Protein AF-A0A2V8T0V5-F1 (afdb_monomer_lite)

Foldseek 3Di:
DDDDDDDDDDPDDDDDDDDDDDDDDDDDDDDDDDDDDDDDDDDDDDDDDDDDPDLPDDFWKKKWQDDFALDPVVLVVVQVVVCVVAVQKDKDDDDDPRRGIIIIGDRDSDVVVSVVVQVVSVVVVRPPIDMDTPDPPPPDPDDDPPDDDDDDDDPDPVVVVVVVVVVVVVVVVVVVVVVVVVVLVVVLVVLVVVLVVLVVVLVVLVVVLVVLVVVLVVLVVVLVVLVVCLVCVVVVLVVVDDPCSPVVSVVSVVVSVVSNVVSVVSNVVSVVVSVVSVVVSVVSVVVSVVSVVVSVVSVVVVVVVVD

Structure (mmCIF, N/CA/C/O backbone):
data_AF-A0A2V8T0V5-F1
#
_entry.id   AF-A0A2V8T0V5-F1
#
loop_
_atom_site.group_PDB
_atom_site.id
_atom_site.type_symbol
_atom_site.label_atom_id
_atom_site.label_alt_id
_atom_site.label_comp_id
_atom_site.label_asym_id
_atom_site.label_entity_id
_atom_site.label_seq_id
_atom_site.pdbx_PDB_ins_code
_atom_site.Cartn_x
_atom_site.Cartn_y
_atom_site.Cartn_z
_atom_site.occupancy
_atom_site.B_iso_or_equiv
_atom_site.auth_seq_id
_atom_site.auth_comp_id
_atom_site.auth_asym_id
_atom_site.auth_atom_id
_atom_site.pdbx_PDB_model_num
ATOM 1 N N . MET A 1 1 ? -32.365 -25.067 -33.139 1.00 39.78 1 MET A N 1
ATOM 2 C CA . MET A 1 1 ? -31.049 -25.108 -32.467 1.00 39.78 1 MET A CA 1
ATOM 3 C C . MET A 1 1 ? -30.773 -23.730 -31.894 1.00 39.78 1 MET A C 1
ATOM 5 O O . MET A 1 1 ? -30.710 -22.759 -32.630 1.00 39.78 1 MET A O 1
ATOM 9 N N . THR A 1 2 ? -30.757 -23.673 -30.572 1.00 38.91 2 THR A N 1
ATOM 10 C CA . THR A 1 2 ? -30.693 -22.514 -29.677 1.00 38.91 2 THR A CA 1
ATOM 11 C C . THR A 1 2 ? -29.278 -21.950 -29.545 1.00 38.91 2 THR A C 1
ATOM 13 O O . THR A 1 2 ? -28.345 -22.718 -29.315 1.00 38.91 2 THR A O 1
ATOM 16 N N . ARG A 1 3 ? -29.125 -20.619 -29.577 1.00 43.06 3 ARG A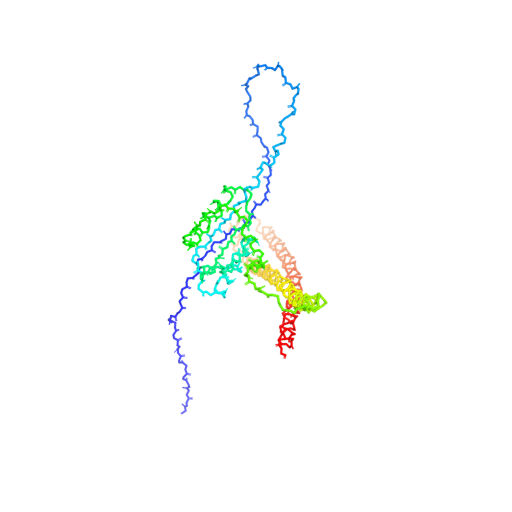 N 1
ATOM 17 C CA . ARG A 1 3 ? -28.034 -19.909 -28.886 1.00 43.06 3 ARG A CA 1
ATOM 18 C C . ARG A 1 3 ? -28.577 -18.647 -28.200 1.00 43.06 3 ARG A C 1
ATOM 20 O O . ARG A 1 3 ? -29.264 -17.849 -28.827 1.00 43.06 3 ARG A O 1
ATOM 27 N N . ASN A 1 4 ? -28.284 -18.590 -26.900 1.00 40.62 4 ASN A N 1
ATOM 28 C CA . ASN A 1 4 ? -28.596 -17.589 -25.867 1.00 40.62 4 ASN A CA 1
ATOM 29 C C . ASN A 1 4 ? -28.188 -16.162 -26.286 1.00 40.62 4 ASN A C 1
ATOM 31 O O . ASN A 1 4 ? -27.207 -16.018 -27.008 1.00 40.62 4 ASN A O 1
ATOM 35 N N . LEU A 1 5 ? -28.944 -15.091 -26.004 1.00 43.62 5 LEU A N 1
ATOM 36 C CA . LEU A 1 5 ? -29.242 -14.435 -24.709 1.00 43.62 5 LEU A CA 1
ATOM 37 C C . LEU A 1 5 ? -28.010 -14.046 -23.867 1.00 43.62 5 LEU A C 1
ATOM 39 O O . LEU A 1 5 ? -27.592 -14.813 -23.007 1.00 43.62 5 LEU A O 1
ATOM 43 N N . THR A 1 6 ? -27.541 -12.810 -24.076 1.00 42.31 6 THR A N 1
ATOM 44 C CA . THR A 1 6 ? -27.003 -11.878 -23.057 1.00 42.31 6 THR A CA 1
ATOM 45 C C . THR A 1 6 ? -27.124 -10.477 -23.684 1.00 42.31 6 THR A C 1
ATOM 47 O O . THR A 1 6 ? -26.402 -10.169 -24.623 1.00 42.31 6 THR A O 1
ATOM 50 N N . GLN A 1 7 ? -28.199 -9.710 -23.499 1.00 39.03 7 GLN A N 1
ATOM 51 C CA . GLN A 1 7 ? -28.593 -8.948 -22.308 1.00 39.03 7 GLN A CA 1
ATOM 52 C C . GLN A 1 7 ? -27.455 -8.069 -21.763 1.00 39.03 7 GLN A C 1
ATOM 54 O O . GLN A 1 7 ? -26.728 -8.467 -20.859 1.00 39.03 7 GLN A O 1
ATOM 59 N N . GLU A 1 8 ? -27.329 -6.865 -22.332 1.00 44.47 8 GLU A N 1
ATOM 60 C CA . GLU A 1 8 ? -26.882 -5.686 -21.584 1.00 44.47 8 GLU A CA 1
ATOM 61 C C . GLU A 1 8 ? -27.865 -5.408 -20.441 1.00 44.47 8 GLU A C 1
ATOM 63 O O . GLU A 1 8 ? -29.082 -5.533 -20.628 1.00 44.47 8 GLU A O 1
ATOM 68 N N . PRO A 1 9 ? -27.347 -4.972 -19.287 1.00 47.47 9 PRO A N 1
ATOM 69 C CA . PRO A 1 9 ? -28.074 -3.987 -18.506 1.00 47.47 9 PRO A CA 1
ATOM 70 C C . PRO A 1 9 ? -27.203 -2.795 -18.078 1.00 47.47 9 PRO A C 1
ATOM 72 O O . PRO A 1 9 ? -26.139 -2.940 -17.480 1.00 47.47 9 PRO A O 1
ATOM 75 N N . ASP A 1 10 ? -27.757 -1.615 -18.349 1.00 41.25 10 ASP A N 1
ATOM 76 C CA . ASP A 1 10 ? -27.842 -0.472 -17.437 1.00 41.25 10 ASP A CA 1
ATOM 77 C C . ASP A 1 10 ? -26.549 0.098 -16.847 1.00 41.25 10 ASP A C 1
ATOM 79 O O . ASP A 1 10 ? -26.264 0.037 -15.652 1.00 41.25 10 ASP A O 1
ATOM 83 N N . SER A 1 11 ? -25.858 0.862 -17.690 1.00 45.06 11 SER A N 1
ATOM 84 C CA . SER A 1 11 ? -25.028 1.983 -17.244 1.00 45.06 11 SER A CA 1
ATOM 85 C C . SER A 1 11 ? -25.894 3.223 -16.996 1.00 45.06 11 SER A C 1
ATOM 87 O O . SER A 1 11 ? -25.779 4.211 -17.716 1.00 45.06 11 SER A O 1
ATOM 89 N N . MET A 1 12 ? -26.787 3.204 -16.000 1.00 35.75 12 MET A N 1
ATOM 90 C CA . MET A 1 12 ? -27.345 4.455 -15.479 1.00 35.75 12 MET A CA 1
ATOM 91 C C . MET A 1 12 ? -27.926 4.346 -14.064 1.00 35.75 12 MET A C 1
ATOM 93 O O . MET A 1 12 ? -28.915 3.665 -13.823 1.00 35.75 12 MET A O 1
ATOM 97 N N . ARG A 1 13 ? -27.378 5.229 -13.217 1.00 35.81 13 ARG A N 1
ATOM 98 C CA . ARG A 1 13 ? -27.890 5.772 -11.946 1.00 35.81 13 ARG A CA 1
ATOM 99 C C . ARG A 1 13 ? -27.565 4.965 -10.693 1.00 35.81 13 ARG A C 1
ATOM 101 O O . ARG A 1 13 ? -28.127 3.907 -10.471 1.00 35.81 13 ARG A O 1
ATOM 108 N N . VAL A 1 14 ? -26.723 5.574 -9.850 1.00 39.81 14 VAL A N 1
ATOM 109 C CA . VAL A 1 14 ? -26.870 5.802 -8.391 1.00 39.81 14 VAL A CA 1
ATOM 110 C C . VAL A 1 14 ? -25.490 6.324 -7.924 1.00 39.81 14 VAL A C 1
ATOM 112 O O . VAL A 1 14 ? -24.525 5.579 -7.930 1.00 39.81 14 VAL A O 1
ATOM 115 N N . ILE A 1 15 ? -25.231 7.637 -7.844 1.00 36.81 15 ILE A N 1
ATOM 116 C CA . ILE A 1 15 ? -25.608 8.619 -6.803 1.00 36.81 15 ILE A CA 1
ATOM 117 C C . ILE A 1 15 ? -24.358 9.037 -5.993 1.00 36.81 15 ILE A C 1
ATOM 119 O O . ILE A 1 15 ? -23.734 8.234 -5.319 1.00 36.81 15 ILE A O 1
ATOM 123 N N . GLN A 1 16 ? -24.066 10.338 -6.095 1.00 29.38 16 GLN A N 1
ATOM 124 C CA . GLN A 1 16 ? -23.580 11.258 -5.055 1.00 29.38 16 GLN A CA 1
ATOM 125 C C . GLN A 1 16 ? -22.195 11.073 -4.398 1.00 29.38 16 GLN A C 1
ATOM 127 O O . GLN A 1 16 ? -21.959 10.208 -3.569 1.00 29.38 16 GLN A O 1
ATOM 132 N N . SER A 1 17 ? -21.359 12.084 -4.664 1.00 30.58 17 SER A N 1
ATOM 133 C CA . SER A 1 17 ? -20.797 12.996 -3.654 1.00 30.58 17 SER A CA 1
ATOM 134 C C . SER A 1 17 ? -20.029 12.402 -2.471 1.00 30.58 17 SER A C 1
ATOM 136 O O . SER A 1 17 ? -20.634 12.158 -1.436 1.00 30.58 17 SER A O 1
ATOM 138 N N . ILE A 1 18 ? -18.689 12.410 -2.528 1.00 35.84 18 ILE A N 1
ATOM 139 C CA . ILE A 1 18 ? -17.862 12.699 -1.341 1.00 35.84 18 ILE A CA 1
ATOM 140 C C . ILE A 1 18 ? -16.699 13.618 -1.740 1.00 35.84 18 ILE A C 1
ATOM 142 O O . ILE A 1 18 ? -15.685 13.207 -2.296 1.00 35.84 18 ILE A O 1
ATOM 146 N N . LEU A 1 19 ? -16.898 14.900 -1.442 1.00 27.67 19 LEU A N 1
ATOM 147 C CA . LEU A 1 19 ? -15.850 15.866 -1.133 1.00 27.67 19 LEU A CA 1
ATOM 148 C C . LEU A 1 19 ? -15.412 15.599 0.320 1.00 27.67 19 LEU A C 1
ATOM 150 O O . LEU A 1 19 ? -16.272 15.276 1.135 1.00 27.67 19 LEU A O 1
ATOM 154 N N . VAL A 1 20 ? -14.122 15.752 0.641 1.00 28.66 20 VAL A N 1
ATOM 155 C CA . VAL A 1 20 ? -13.582 16.495 1.809 1.00 28.66 20 VAL A CA 1
ATOM 156 C C . VAL A 1 20 ? -12.134 16.055 2.109 1.00 28.66 20 VAL A C 1
ATOM 158 O O . VAL A 1 20 ? -11.867 15.002 2.672 1.00 28.66 20 VAL A O 1
ATOM 161 N N . VAL A 1 21 ? -11.216 16.926 1.681 1.00 30.58 21 VAL A N 1
ATOM 162 C CA . VAL A 1 21 ? -10.097 17.538 2.428 1.00 30.58 21 VAL A CA 1
ATOM 163 C C . VAL A 1 21 ? -9.155 16.638 3.252 1.00 30.58 21 VAL A C 1
ATOM 165 O O . VAL A 1 21 ? -9.398 16.298 4.405 1.00 30.58 21 VAL A O 1
ATOM 168 N N . MET A 1 22 ? -7.974 16.441 2.660 1.00 25.97 22 MET A N 1
ATOM 169 C CA . MET A 1 22 ? -6.668 16.226 3.293 1.00 25.97 22 MET A CA 1
ATOM 170 C C . MET A 1 22 ? -6.259 17.398 4.202 1.00 25.97 22 MET A C 1
ATOM 172 O O . MET A 1 22 ? -6.110 18.510 3.699 1.00 25.97 22 MET A O 1
ATOM 176 N N . ILE A 1 23 ? -5.926 17.140 5.472 1.00 30.73 23 ILE A N 1
ATOM 177 C CA . ILE A 1 23 ? -4.915 17.927 6.204 1.00 30.73 23 ILE A CA 1
ATOM 178 C C . ILE A 1 23 ? -4.033 16.962 7.002 1.00 30.73 23 ILE A C 1
ATOM 180 O O . ILE A 1 23 ? -4.418 16.453 8.053 1.00 30.73 23 ILE A O 1
ATOM 184 N N . ILE A 1 24 ? -2.830 16.725 6.478 1.00 34.84 24 ILE A N 1
ATOM 185 C CA . ILE A 1 24 ? -1.712 16.116 7.197 1.00 34.84 24 ILE A CA 1
ATOM 186 C C . ILE A 1 24 ? -0.999 17.214 7.987 1.00 34.84 24 ILE A C 1
ATOM 188 O O . ILE A 1 24 ? -0.661 18.273 7.458 1.00 34.84 24 ILE A O 1
ATOM 192 N N . ALA A 1 25 ? -0.758 16.917 9.260 1.00 29.22 25 ALA A N 1
ATOM 193 C CA . ALA A 1 25 ? 0.115 17.657 10.150 1.00 29.22 25 ALA A CA 1
ATOM 194 C C . ALA A 1 25 ? 1.556 17.699 9.613 1.00 29.22 25 ALA A C 1
ATOM 196 O O . ALA A 1 25 ? 2.153 16.658 9.343 1.00 29.22 25 ALA A O 1
ATOM 197 N N . ALA A 1 26 ? 2.145 18.892 9.541 1.00 31.70 26 ALA A N 1
ATOM 198 C CA . ALA A 1 26 ? 3.585 19.064 9.395 1.00 31.70 26 ALA A CA 1
ATOM 199 C C . ALA A 1 26 ? 4.107 19.880 10.582 1.00 31.70 26 ALA A C 1
ATOM 201 O O . ALA A 1 26 ? 3.951 21.097 10.652 1.00 31.70 26 ALA A O 1
ATOM 202 N N . PHE A 1 27 ? 4.711 19.170 11.533 1.00 34.06 27 PHE A N 1
ATOM 203 C CA . PHE A 1 27 ? 5.536 19.736 12.590 1.00 34.06 27 PHE A CA 1
ATOM 204 C C . PHE A 1 27 ? 7.000 19.714 12.124 1.00 34.06 27 PHE A C 1
ATOM 206 O O . PHE A 1 27 ? 7.530 18.647 11.831 1.00 34.06 27 PHE A O 1
ATOM 213 N N . GLY A 1 28 ? 7.646 20.883 12.132 1.00 28.75 28 GLY A N 1
ATOM 214 C CA . GLY A 1 28 ? 9.079 21.032 12.404 1.00 28.75 28 GLY A CA 1
ATOM 215 C C . GLY A 1 28 ? 10.047 21.082 11.217 1.00 28.75 28 GLY A C 1
ATOM 216 O O . GLY A 1 28 ? 10.423 20.047 10.684 1.00 28.75 28 GLY A O 1
ATOM 217 N N . PHE A 1 29 ? 10.599 22.271 10.942 1.00 29.62 29 PHE A N 1
ATOM 218 C CA . PHE A 1 29 ? 12.047 22.441 10.748 1.00 29.62 29 PHE A CA 1
ATOM 219 C C . PHE A 1 29 ? 12.452 23.918 10.913 1.00 29.62 29 PHE A C 1
ATOM 221 O O . PHE A 1 29 ? 11.833 24.813 10.344 1.00 29.62 29 PHE A O 1
ATOM 228 N N . ALA A 1 30 ? 13.478 24.162 11.727 1.00 33.97 30 ALA A N 1
ATOM 229 C CA . ALA A 1 30 ? 14.139 25.455 11.907 1.00 33.97 30 ALA A CA 1
ATOM 230 C C . ALA A 1 30 ? 15.176 25.698 10.793 1.00 33.97 30 ALA A C 1
ATOM 232 O O . ALA A 1 30 ? 15.679 24.721 10.257 1.00 33.97 30 ALA A O 1
ATOM 233 N N . ILE A 1 31 ? 15.532 26.961 10.507 1.00 35.34 31 ILE A N 1
ATOM 234 C CA . ILE A 1 31 ? 16.904 27.479 10.270 1.00 35.34 31 ILE A CA 1
ATOM 235 C C . ILE A 1 31 ? 16.853 29.022 10.151 1.00 35.34 31 ILE A C 1
ATOM 237 O O . ILE A 1 31 ? 15.940 29.602 9.571 1.00 35.34 31 ILE A O 1
ATOM 241 N N . SER A 1 32 ? 17.862 29.648 10.758 1.00 27.78 32 SER A N 1
ATOM 242 C CA . SER A 1 32 ? 18.180 31.073 10.929 1.00 27.78 32 SER A CA 1
ATOM 243 C C . SER A 1 32 ? 18.536 31.854 9.651 1.00 27.78 32 SER A C 1
ATOM 245 O O . SER A 1 32 ? 19.010 31.250 8.697 1.00 27.78 32 SER A O 1
ATOM 247 N N . SER A 1 33 ? 18.463 33.201 9.707 1.00 30.75 33 SER A N 1
ATOM 248 C CA . SER A 1 33 ? 19.449 34.185 9.162 1.00 30.75 33 SER A CA 1
ATOM 249 C C . SER A 1 33 ? 18.838 35.612 9.110 1.00 30.75 33 SER A C 1
ATOM 251 O O . SER A 1 33 ? 17.853 35.810 8.413 1.00 30.75 33 SER A O 1
ATOM 253 N N . VAL A 1 34 ? 19.171 36.535 10.032 1.00 29.94 34 VAL A N 1
ATOM 254 C CA . VAL A 1 34 ? 20.187 37.634 9.995 1.00 29.94 34 VAL A CA 1
ATOM 255 C C . VAL A 1 34 ? 19.747 38.959 9.326 1.00 29.94 34 VAL A C 1
ATOM 257 O O . VAL A 1 34 ? 19.468 39.010 8.136 1.00 29.94 34 VAL A O 1
ATOM 260 N N . GLY A 1 35 ? 19.851 40.045 10.119 1.00 29.77 35 GLY A N 1
ATOM 261 C CA . GLY A 1 35 ? 19.984 41.466 9.723 1.00 29.77 35 GLY A CA 1
ATOM 262 C C . GLY A 1 35 ? 18.862 42.364 10.280 1.00 29.77 35 GLY A C 1
ATOM 263 O O . GLY A 1 35 ? 17.703 42.060 10.061 1.00 29.77 35 GLY A O 1
ATOM 264 N N . GLN A 1 36 ? 19.058 43.481 10.994 1.00 28.17 36 GLN A N 1
ATOM 265 C CA . GLN A 1 36 ? 20.234 44.250 11.423 1.00 28.17 36 GLN A CA 1
ATOM 266 C C . GLN A 1 36 ? 19.762 45.281 12.496 1.00 28.17 36 GLN A C 1
ATOM 268 O O . GLN A 1 36 ? 18.641 45.777 12.425 1.00 28.17 36 GLN A O 1
ATOM 273 N N . VAL A 1 37 ? 20.606 45.577 13.494 1.00 37.28 37 VAL A N 1
ATOM 274 C CA . VAL A 1 37 ? 20.485 46.628 14.555 1.00 37.28 37 VAL A CA 1
ATOM 275 C C . VAL A 1 37 ? 20.892 48.013 13.990 1.00 37.28 37 VAL A C 1
ATOM 277 O O . VAL A 1 37 ? 21.567 47.983 12.959 1.00 37.28 37 VAL A O 1
ATOM 280 N N . PRO A 1 38 ? 20.601 49.208 14.590 1.00 39.94 38 PRO A N 1
ATOM 281 C CA . PRO A 1 38 ? 20.896 49.625 15.990 1.00 39.94 38 PRO A CA 1
ATOM 282 C C . PRO A 1 38 ? 19.788 50.520 16.639 1.00 39.94 38 PRO A C 1
ATOM 284 O O . PRO A 1 38 ? 18.873 50.962 15.966 1.00 39.94 38 PRO A O 1
ATOM 287 N N . ALA A 1 39 ? 19.707 50.785 17.949 1.00 31.30 39 ALA A N 1
ATOM 288 C CA . ALA A 1 39 ? 20.639 51.574 18.755 1.00 31.30 39 ALA A CA 1
ATOM 289 C C . ALA A 1 39 ? 20.382 51.392 20.269 1.00 31.30 39 ALA A C 1
ATOM 291 O O . ALA A 1 39 ? 19.245 51.285 20.724 1.00 31.30 39 ALA A O 1
ATOM 292 N N . LYS A 1 40 ? 21.474 51.368 21.043 1.00 29.23 40 LYS A N 1
ATOM 293 C CA . LYS A 1 40 ? 21.515 51.312 22.512 1.00 29.23 40 LYS A CA 1
ATOM 294 C C . LYS A 1 40 ? 21.652 52.720 23.102 1.00 29.23 40 LYS A C 1
ATOM 296 O O . LYS A 1 40 ? 22.574 53.424 22.713 1.00 29.23 40 LYS A O 1
ATOM 301 N N . GLN A 1 41 ? 20.838 53.031 24.111 1.00 28.11 41 GLN A N 1
ATOM 302 C CA . GLN A 1 41 ? 21.077 53.920 25.270 1.00 28.11 41 GLN A CA 1
ATOM 303 C C . GLN A 1 41 ? 19.789 53.841 26.123 1.00 28.11 41 GLN A C 1
ATOM 305 O O . GLN A 1 41 ? 18.716 54.053 25.583 1.00 28.11 41 GLN A O 1
ATOM 310 N N . GLY A 1 42 ? 19.733 53.481 27.405 1.00 27.34 42 GLY A N 1
ATOM 311 C CA . GLY A 1 42 ? 20.715 53.034 28.386 1.00 27.34 42 GLY A CA 1
ATOM 312 C C . GLY A 1 42 ? 20.013 52.170 29.455 1.00 27.34 42 GLY A C 1
ATOM 313 O O . GLY A 1 42 ? 18.791 52.146 29.566 1.00 27.34 42 GLY A O 1
ATOM 314 N N . SER A 1 43 ? 20.795 51.409 30.212 1.00 33.56 43 SER A N 1
ATOM 315 C CA . SER A 1 43 ? 20.399 50.598 31.382 1.00 33.56 43 SER A CA 1
ATOM 316 C C . SER A 1 43 ? 21.088 51.218 32.615 1.00 33.56 43 SER A C 1
ATOM 318 O O . SER A 1 43 ? 22.122 51.854 32.397 1.00 33.56 43 SER A O 1
ATOM 320 N N . PRO A 1 44 ? 20.612 51.054 33.873 1.00 38.09 44 PRO A N 1
ATOM 321 C CA . PRO A 1 44 ? 20.302 49.736 34.444 1.00 38.09 44 PRO A CA 1
ATOM 322 C C . PRO A 1 44 ? 19.161 49.670 35.479 1.00 38.09 44 PRO A C 1
ATOM 324 O O . PRO A 1 44 ? 19.023 50.538 36.329 1.00 38.09 44 PRO A O 1
ATOM 327 N N . ALA A 1 45 ? 18.422 48.556 35.492 1.00 26.69 45 ALA A N 1
ATOM 328 C CA . ALA A 1 45 ? 17.951 47.924 36.732 1.00 26.69 45 ALA A CA 1
ATOM 329 C C . ALA A 1 45 ? 17.340 46.541 36.444 1.00 26.69 45 ALA A C 1
ATOM 331 O O . ALA A 1 45 ? 16.239 46.409 35.920 1.00 26.69 45 ALA A O 1
ATOM 332 N N . ARG A 1 46 ? 18.045 45.491 36.861 1.00 29.69 46 ARG A N 1
ATOM 333 C CA . ARG A 1 46 ? 17.469 44.218 37.325 1.00 29.69 46 ARG A CA 1
ATOM 334 C C . ARG A 1 46 ? 18.056 44.036 38.736 1.00 29.69 46 ARG A C 1
ATOM 336 O O . ARG A 1 46 ? 19.220 44.406 38.886 1.00 29.69 46 ARG A O 1
ATOM 343 N N . PRO A 1 47 ? 17.345 43.517 39.759 1.00 36.56 47 PRO A N 1
ATOM 344 C CA . PRO A 1 47 ? 16.278 42.519 39.667 1.00 36.56 47 PRO A CA 1
ATOM 345 C C . PRO A 1 47 ? 15.058 42.761 40.573 1.00 36.56 47 PRO A C 1
ATOM 347 O O . PRO A 1 47 ? 15.195 43.131 41.733 1.00 36.56 47 PRO A O 1
ATOM 350 N N . ARG A 1 48 ? 13.858 42.396 40.108 1.00 26.06 48 ARG A N 1
ATOM 351 C CA . ARG A 1 48 ? 12.818 41.883 41.011 1.00 26.06 48 ARG A CA 1
ATOM 352 C C . ARG A 1 48 ? 11.845 40.982 40.266 1.00 26.06 48 ARG A C 1
ATOM 354 O O . ARG A 1 48 ? 11.188 41.389 39.318 1.00 26.06 48 ARG A O 1
ATOM 361 N N . GLN A 1 49 ? 11.817 39.729 40.702 1.00 42.56 49 GLN A N 1
ATOM 362 C CA . GLN A 1 49 ? 10.705 38.813 40.498 1.00 42.56 49 GLN A CA 1
ATOM 363 C C . GLN A 1 49 ? 9.450 39.438 41.118 1.00 42.56 49 GLN A C 1
ATOM 365 O O . GLN A 1 49 ? 9.510 39.964 42.231 1.00 42.56 49 GLN A O 1
ATOM 370 N N . THR A 1 50 ? 8.328 39.412 40.406 1.00 27.50 50 THR A N 1
ATOM 371 C CA . THR A 1 50 ? 6.982 39.654 40.949 1.00 27.50 50 THR A CA 1
ATOM 372 C C . THR A 1 50 ? 5.955 39.252 39.886 1.00 27.50 50 THR A C 1
ATOM 374 O O . THR A 1 50 ? 6.214 39.431 38.700 1.00 27.50 50 THR A O 1
ATOM 377 N N . PRO A 1 51 ? 4.778 38.758 40.276 1.00 32.41 51 PRO A N 1
ATOM 378 C CA . PRO A 1 51 ? 4.563 37.520 41.015 1.00 32.41 51 PRO A CA 1
ATOM 379 C C . PRO A 1 51 ? 3.713 36.540 40.188 1.00 32.41 51 PRO A C 1
ATOM 381 O O . PRO A 1 51 ? 2.907 36.944 39.352 1.00 32.41 51 PRO A O 1
ATOM 384 N N . ALA A 1 52 ? 3.869 35.243 40.467 1.00 39.91 52 ALA A N 1
ATOM 385 C CA . ALA A 1 52 ? 2.897 34.232 40.077 1.00 39.91 52 ALA A CA 1
ATOM 386 C C . ALA A 1 52 ? 1.495 34.719 40.473 1.00 39.91 52 ALA A C 1
ATOM 388 O O . ALA A 1 52 ? 1.225 34.940 41.655 1.00 39.91 52 ALA A O 1
ATOM 389 N N . GLN A 1 53 ? 0.630 34.935 39.482 1.00 30.84 53 GLN A N 1
ATOM 390 C CA . GLN A 1 53 ? -0.776 35.213 39.725 1.00 30.84 53 GLN A CA 1
ATOM 391 C C . GLN A 1 53 ? -1.385 33.968 40.365 1.00 30.84 53 GLN A C 1
ATOM 393 O O . GLN A 1 53 ? -1.627 32.955 39.713 1.00 30.84 53 GLN A O 1
ATOM 398 N N . GLN A 1 54 ? -1.584 34.058 41.678 1.00 29.31 54 GLN A N 1
ATOM 399 C CA . GLN A 1 54 ? -2.533 33.240 42.415 1.00 29.31 54 GLN A CA 1
ATOM 400 C C . GLN A 1 54 ? -3.857 33.197 41.636 1.00 29.31 54 GLN A C 1
ATOM 402 O O . GLN A 1 54 ? -4.381 34.265 41.310 1.00 29.31 54 GLN A O 1
ATOM 407 N N . PRO A 1 55 ? -4.413 32.009 41.336 1.00 35.59 55 PRO A N 1
ATOM 408 C CA . PRO A 1 55 ? -5.728 31.910 40.723 1.00 35.59 55 PRO A CA 1
ATOM 409 C C . PRO A 1 55 ? -6.763 32.393 41.742 1.00 35.59 55 PRO A C 1
ATOM 411 O O . PRO A 1 55 ? -7.092 31.706 42.710 1.00 35.59 55 PRO A O 1
ATOM 414 N N . SER A 1 56 ? -7.229 33.623 41.553 1.00 35.94 56 SER A N 1
ATOM 415 C CA . SER A 1 56 ? -8.315 34.208 42.319 1.00 35.94 56 SER A CA 1
ATOM 416 C C . SER A 1 56 ? -9.623 33.484 41.993 1.00 35.94 56 SER A C 1
ATOM 418 O O . SER A 1 56 ? -10.089 33.478 40.858 1.00 35.94 56 SER A O 1
ATOM 420 N N . SER A 1 57 ? -10.185 32.862 43.030 1.00 40.56 57 SER A N 1
ATOM 421 C CA . SER A 1 57 ? -11.614 32.592 43.221 1.00 40.56 57 SER A CA 1
ATOM 422 C C . SER A 1 57 ? -12.392 32.035 42.021 1.00 40.56 57 SER A C 1
ATOM 424 O O . SER A 1 57 ? -13.108 32.747 41.325 1.00 40.56 57 SER A O 1
ATOM 426 N N . GLU A 1 58 ? -12.317 30.712 41.863 1.00 51.00 58 GLU A N 1
ATOM 427 C CA . GLU A 1 58 ? -13.484 29.812 41.781 1.00 51.00 58 GLU A CA 1
ATOM 428 C C . GLU A 1 58 ? -14.719 30.321 41.000 1.00 51.00 58 GLU A C 1
ATOM 430 O O . GLU A 1 58 ? -15.858 30.203 41.442 1.00 51.00 58 GLU A O 1
ATOM 435 N N . LYS A 1 59 ? -14.512 30.872 39.802 1.00 48.91 59 LYS A N 1
ATOM 436 C CA . LYS A 1 59 ? -15.567 31.106 38.809 1.00 48.91 59 LYS A CA 1
ATOM 437 C C . LYS A 1 59 ? -15.343 30.145 37.655 1.00 48.91 59 LYS A C 1
ATOM 439 O O . LYS A 1 59 ? -14.695 30.483 36.672 1.00 48.91 59 LYS A O 1
ATOM 444 N N . ARG A 1 60 ? -15.835 28.917 37.806 1.00 66.19 60 ARG A N 1
ATOM 445 C CA . ARG A 1 60 ? -15.874 27.952 36.701 1.00 66.19 60 ARG A CA 1
ATOM 446 C C . ARG A 1 60 ? -17.010 28.343 35.748 1.00 66.19 60 ARG A C 1
ATOM 448 O O . ARG A 1 60 ? -17.993 28.936 36.181 1.00 66.19 60 ARG A O 1
ATOM 455 N N . TYR A 1 61 ? -16.885 28.037 34.465 1.00 68.06 61 TYR A N 1
ATOM 456 C CA . TYR A 1 61 ? -17.909 28.288 33.447 1.00 68.06 61 TYR A CA 1
ATOM 457 C C . TYR A 1 61 ? -18.277 26.980 32.756 1.00 68.06 61 TYR A C 1
ATOM 459 O O . TYR A 1 61 ? -17.427 26.110 32.575 1.00 68.06 61 TYR A O 1
ATOM 467 N N . ILE A 1 62 ? -19.533 26.844 32.350 1.00 73.62 62 ILE A N 1
ATOM 468 C CA . ILE A 1 62 ? -20.005 25.728 31.529 1.00 73.62 62 ILE A CA 1
ATOM 469 C C . ILE A 1 62 ? -20.708 26.249 30.296 1.00 73.62 62 ILE A C 1
ATOM 471 O O . ILE A 1 62 ? -21.353 27.296 30.316 1.00 73.62 62 ILE A O 1
ATOM 475 N N . VAL A 1 63 ? -20.568 25.492 29.220 1.00 71.38 63 VAL A N 1
ATOM 476 C CA . VAL A 1 63 ? -21.232 25.749 27.953 1.00 71.38 63 VAL A CA 1
ATOM 477 C C . VAL A 1 63 ? -22.395 24.777 27.849 1.00 71.38 63 VAL A C 1
ATOM 479 O O . VAL A 1 63 ? -22.190 23.569 27.773 1.00 71.38 63 VAL A O 1
ATOM 482 N N . GLN A 1 64 ? -23.615 25.294 27.887 1.00 70.50 64 GLN A N 1
ATOM 483 C CA . GLN A 1 64 ? -24.818 24.528 27.602 1.00 70.50 64 GLN A CA 1
ATOM 484 C C . GLN A 1 64 ? -25.003 24.458 26.089 1.00 70.50 64 GLN A C 1
ATOM 486 O O . GLN A 1 64 ? -25.069 25.498 25.436 1.00 70.50 64 GLN A O 1
ATOM 491 N N . VAL A 1 65 ? -25.108 23.248 25.547 1.00 71.31 65 VAL A N 1
ATOM 492 C CA . VAL A 1 65 ? -25.454 23.020 24.138 1.00 71.31 65 VAL A CA 1
ATOM 493 C C . VAL A 1 65 ? -26.962 22.809 24.059 1.00 71.31 65 VAL A C 1
ATOM 495 O O . VAL A 1 65 ? -27.539 22.141 24.917 1.00 71.31 65 VAL A O 1
ATOM 498 N N . GLU A 1 66 ? -27.603 23.471 23.100 1.00 57.47 66 GLU A N 1
ATOM 499 C CA . GLU A 1 66 ? -29.050 23.686 23.064 1.00 57.47 66 GLU A CA 1
ATOM 500 C C . GLU A 1 66 ? -29.907 22.426 23.074 1.00 57.47 66 GLU A C 1
ATOM 502 O O . GLU A 1 66 ? -29.496 21.319 22.730 1.00 57.47 66 GLU A O 1
ATOM 507 N N . SER A 1 67 ? -31.164 22.713 23.409 1.00 51.94 67 SER A N 1
ATOM 508 C CA . SER A 1 67 ? -32.344 21.876 23.303 1.00 51.94 67 SER A CA 1
ATOM 509 C C . SER A 1 67 ? -32.340 20.764 24.323 1.00 51.94 67 SER A C 1
ATOM 511 O O . SER A 1 67 ? -32.245 19.591 23.995 1.00 51.94 67 SER A O 1
ATOM 513 N N . SER A 1 68 ? -32.495 21.180 25.582 1.00 55.41 68 SER A N 1
ATOM 514 C CA . SER A 1 68 ? -33.457 20.609 26.522 1.00 55.41 68 SER A CA 1
ATOM 515 C C . SER A 1 68 ? -34.178 19.373 25.955 1.00 55.41 68 SER A C 1
ATOM 517 O O . SER A 1 68 ? -35.239 19.477 25.338 1.00 55.41 68 SER A O 1
ATOM 519 N N . PHE A 1 69 ? -33.565 18.201 26.090 1.00 62.38 69 PHE A N 1
ATOM 520 C CA . PHE A 1 69 ? -34.074 16.974 25.501 1.00 62.38 69 PHE A CA 1
ATOM 521 C C . PHE A 1 69 ? -35.225 16.469 26.356 1.00 62.38 69 PHE A C 1
ATOM 523 O O . PHE A 1 69 ? -35.102 16.354 27.571 1.00 62.38 69 PHE A O 1
ATOM 530 N N . ASN A 1 70 ? -36.329 16.083 25.724 1.00 55.94 70 ASN A N 1
ATOM 531 C CA . ASN A 1 70 ? -37.476 15.505 26.430 1.00 55.94 70 ASN A CA 1
ATOM 532 C C . ASN A 1 70 ? -37.217 14.054 26.904 1.00 55.94 70 ASN A C 1
ATOM 534 O O . ASN A 1 70 ? -38.099 13.387 27.432 1.00 55.94 70 ASN A O 1
ATOM 538 N N . THR A 1 71 ? -36.025 13.501 26.637 1.00 60.25 71 THR A N 1
ATOM 539 C CA . THR A 1 71 ? -35.688 12.100 26.924 1.00 60.25 71 THR A CA 1
ATOM 540 C C . THR A 1 71 ? -34.189 11.938 27.172 1.00 60.25 71 THR A C 1
ATOM 542 O O . THR A 1 71 ? -33.375 12.461 26.407 1.00 60.25 71 THR A O 1
ATOM 545 N N . ALA A 1 72 ? -33.825 11.141 28.182 1.00 63.53 72 ALA A N 1
ATOM 546 C CA . ALA A 1 72 ? -32.435 10.849 28.554 1.00 63.53 72 ALA A CA 1
ATOM 547 C C . ALA A 1 72 ? -31.601 10.259 27.404 1.00 63.53 72 ALA A C 1
ATOM 549 O O . ALA A 1 72 ? -30.413 10.541 27.289 1.00 63.53 72 ALA A O 1
ATOM 550 N N . VAL A 1 73 ? -32.227 9.452 26.540 1.00 66.31 73 VAL A N 1
ATOM 551 C CA . VAL A 1 73 ? -31.559 8.747 25.432 1.00 66.31 73 VAL A CA 1
ATOM 552 C C . VAL A 1 73 ? -30.920 9.735 24.454 1.00 66.31 73 VAL A C 1
ATOM 554 O O . VAL A 1 73 ? -29.725 9.647 24.188 1.00 66.31 73 VAL A O 1
ATOM 557 N N . LYS A 1 74 ? -31.677 10.744 24.006 1.00 66.75 74 LYS A N 1
ATOM 558 C CA . LYS A 1 74 ? -31.190 11.755 23.054 1.00 66.75 74 LYS A CA 1
ATOM 559 C C . LYS A 1 74 ? -30.101 12.648 23.657 1.00 66.75 74 LYS A C 1
ATOM 561 O O . LYS A 1 74 ? -29.127 12.970 22.981 1.00 66.75 74 LYS A O 1
ATOM 566 N N . ALA A 1 75 ? -30.234 13.000 24.938 1.00 63.31 75 ALA A N 1
ATOM 567 C CA . ALA A 1 75 ? -29.211 13.765 25.652 1.00 63.31 75 ALA A CA 1
ATOM 568 C C . ALA A 1 75 ? -27.898 12.975 25.767 1.00 63.31 75 ALA A C 1
ATOM 570 O O . ALA A 1 75 ? -26.825 13.509 25.494 1.00 63.31 75 ALA A O 1
ATOM 571 N N . ASN A 1 76 ? -27.988 11.685 26.100 1.00 69.75 76 ASN A N 1
ATOM 572 C CA . ASN A 1 76 ? -26.829 10.804 26.217 1.00 69.75 76 ASN A CA 1
ATOM 573 C C . ASN A 1 76 ? -26.137 10.560 24.868 1.00 69.75 76 ASN A C 1
ATOM 575 O O . ASN A 1 76 ? -24.909 10.523 24.822 1.00 69.75 76 ASN A O 1
ATOM 579 N N . GLU A 1 77 ? -26.887 10.420 23.772 1.00 72.50 77 GLU A N 1
ATOM 580 C CA . GLU A 1 77 ? -26.323 10.317 22.418 1.00 72.50 77 GLU A CA 1
ATOM 581 C C . GLU A 1 77 ? -25.531 11.571 22.037 1.00 72.50 77 GLU A C 1
ATOM 583 O O . GLU A 1 77 ? -24.384 11.466 21.589 1.00 72.50 77 GLU A O 1
ATOM 588 N N . LEU A 1 78 ? -26.095 12.761 22.280 1.00 69.75 78 LEU A N 1
ATOM 589 C CA . LEU A 1 78 ? -25.389 14.012 22.014 1.00 69.75 78 LEU A CA 1
ATOM 590 C C . LEU A 1 78 ? -24.130 14.129 22.881 1.00 69.75 78 LEU A C 1
ATOM 592 O O . LEU A 1 78 ? -23.068 14.490 22.378 1.00 69.75 78 LEU A O 1
ATOM 596 N N . THR A 1 79 ? -24.206 13.773 24.163 1.00 72.69 79 THR A N 1
ATOM 597 C CA . THR A 1 79 ? -23.035 13.778 25.045 1.00 72.69 79 THR A CA 1
ATOM 598 C C . THR A 1 79 ? -21.964 12.791 24.601 1.00 72.69 79 THR A C 1
ATOM 600 O O . THR A 1 79 ? -20.790 13.145 24.646 1.00 72.69 79 THR A O 1
ATOM 603 N N . ARG A 1 80 ? -22.319 11.591 24.122 1.00 72.88 80 ARG A N 1
ATOM 604 C CA . ARG A 1 80 ? -21.335 10.650 23.556 1.00 72.88 80 ARG A CA 1
ATOM 605 C C . ARG A 1 80 ? -20.630 11.251 22.345 1.00 72.88 80 ARG A C 1
ATOM 607 O O . ARG A 1 80 ? -19.407 11.188 22.274 1.00 72.88 80 ARG A O 1
ATOM 614 N N . LYS A 1 81 ? -21.377 11.888 21.439 1.00 75.81 81 LYS A N 1
ATOM 615 C CA . LYS A 1 81 ? -20.804 12.569 20.271 1.00 75.81 81 LYS A CA 1
ATOM 616 C C . LYS A 1 81 ? -19.889 13.725 20.681 1.00 75.81 81 LYS A C 1
ATOM 618 O O . LYS A 1 81 ? -18.798 13.858 20.139 1.00 75.81 81 LYS A O 1
ATOM 623 N N . LEU A 1 82 ? -20.296 14.522 21.668 1.00 73.94 82 LEU A N 1
ATOM 624 C CA . LEU A 1 82 ? -19.496 15.635 22.180 1.00 73.94 82 LEU A CA 1
ATOM 625 C C . LEU A 1 82 ? -18.266 15.169 22.961 1.00 73.94 82 LEU A C 1
ATOM 627 O O . LEU A 1 82 ? -17.250 15.845 22.892 1.00 73.94 82 LEU A O 1
ATOM 631 N N . ARG A 1 83 ? -18.304 14.009 23.629 1.00 74.75 83 ARG A N 1
ATOM 632 C CA . ARG A 1 83 ? -17.144 13.424 24.327 1.00 74.75 83 ARG A CA 1
ATOM 633 C C . ARG A 1 83 ? -15.996 13.030 23.403 1.00 74.75 83 ARG A C 1
ATOM 635 O O . ARG A 1 83 ? -14.865 12.965 23.874 1.00 74.75 83 ARG A O 1
ATOM 642 N N . LEU A 1 84 ? -16.263 12.813 22.113 1.00 71.50 84 LEU A N 1
ATOM 643 C CA . LEU A 1 84 ? -15.217 12.573 21.112 1.00 71.50 84 LEU A CA 1
ATOM 644 C C . LEU A 1 84 ? -14.337 13.814 20.892 1.00 71.50 84 LEU A C 1
ATOM 646 O O . LEU A 1 84 ? -13.148 13.676 20.624 1.00 71.50 84 LEU A O 1
ATOM 650 N N . THR A 1 85 ? -14.912 15.011 21.036 1.00 63.66 85 THR A N 1
ATOM 651 C CA . THR A 1 85 ? -14.230 16.297 20.801 1.00 63.66 85 THR A CA 1
ATOM 652 C C . THR A 1 85 ? -13.869 17.005 22.110 1.00 63.66 85 THR A C 1
ATOM 654 O O . THR A 1 85 ? -12.806 17.606 22.230 1.00 63.66 85 THR A O 1
ATOM 657 N N . TYR A 1 86 ? -14.736 16.904 23.117 1.00 71.81 86 TYR A N 1
ATOM 658 C CA . TYR A 1 86 ? -14.617 17.540 24.424 1.00 71.81 86 TYR A CA 1
ATOM 659 C C . TYR A 1 86 ? -14.809 16.488 25.530 1.00 71.81 86 TYR A C 1
ATOM 661 O O . TYR A 1 86 ? -15.945 16.185 25.907 1.00 71.81 86 TYR A O 1
ATOM 669 N N . PRO A 1 87 ? -13.720 15.956 26.115 1.00 67.25 87 PRO A N 1
ATOM 670 C CA . PRO A 1 87 ? -13.781 14.909 27.142 1.00 67.25 87 PRO A CA 1
ATOM 671 C C . PRO A 1 87 ? -14.628 15.267 28.377 1.00 67.25 87 PRO A C 1
ATOM 673 O O . PRO A 1 87 ? -15.142 14.383 29.058 1.00 67.25 87 PRO A O 1
ATOM 676 N N . ASN A 1 88 ? -14.824 16.564 28.636 1.00 69.81 88 ASN A N 1
ATOM 677 C CA . ASN A 1 88 ? -15.553 17.102 29.789 1.00 69.81 88 ASN A CA 1
ATOM 678 C C . ASN A 1 88 ? -17.043 17.378 29.501 1.00 69.81 88 ASN A C 1
ATOM 680 O O . ASN A 1 88 ? -17.639 18.258 30.118 1.00 69.81 88 ASN A O 1
ATOM 684 N N . ALA A 1 89 ? -17.650 16.682 28.538 1.00 74.00 89 ALA A N 1
ATOM 685 C CA . ALA A 1 89 ? -19.087 16.778 28.292 1.00 74.00 89 ALA A CA 1
ATOM 686 C C . ALA A 1 89 ? -19.886 15.849 29.231 1.00 74.00 89 ALA A C 1
ATOM 688 O O . ALA A 1 89 ? -19.539 14.672 29.410 1.00 74.00 89 ALA A O 1
ATOM 689 N N . TYR A 1 90 ? -20.974 16.362 29.812 1.00 69.56 90 TYR A N 1
ATOM 690 C CA . TYR A 1 90 ? -21.869 15.624 30.710 1.00 69.56 90 TYR A CA 1
ATOM 691 C C . TYR A 1 90 ? -23.345 16.022 30.521 1.00 69.56 90 TYR A C 1
ATOM 693 O O . TYR A 1 90 ? -23.657 17.107 30.031 1.00 69.56 90 TYR A O 1
ATOM 701 N N . VAL A 1 91 ? -24.258 15.127 30.913 1.00 74.19 91 VAL A N 1
ATOM 702 C CA . VAL A 1 91 ? -25.713 15.367 30.925 1.00 74.19 91 VAL A CA 1
ATOM 703 C C . VAL A 1 91 ? -26.155 15.738 32.335 1.00 74.19 91 VAL A C 1
ATOM 705 O O . VAL A 1 91 ? -25.753 15.086 33.298 1.00 74.19 91 VAL A O 1
ATOM 708 N N . GLN A 1 92 ? -27.019 16.741 32.457 1.00 71.00 92 GLN A N 1
ATOM 709 C CA . GLN A 1 92 ? -27.773 17.015 33.675 1.00 71.00 92 GLN A CA 1
ATOM 710 C C . GLN A 1 92 ? -29.196 16.468 33.532 1.00 71.00 92 GLN A C 1
ATOM 712 O O . GLN A 1 92 ? -29.907 16.794 32.575 1.00 71.00 92 GLN A O 1
ATOM 717 N N . SER A 1 93 ? -29.601 15.634 34.490 1.00 61.97 93 SER A N 1
ATOM 718 C CA . SER A 1 93 ? -30.975 15.140 34.601 1.00 61.97 93 SER A CA 1
ATOM 719 C C . SER A 1 93 ? -31.919 16.254 35.075 1.00 61.97 93 SER A C 1
ATOM 721 O O . SER A 1 93 ? -31.500 17.069 35.901 1.00 61.97 93 SER A O 1
ATOM 723 N N . PRO A 1 94 ? -33.180 16.279 34.606 1.00 68.69 94 PRO A N 1
ATOM 724 C CA . PRO A 1 94 ? -34.186 17.211 35.105 1.00 68.69 94 PRO A CA 1
ATOM 725 C C . PRO A 1 94 ? -34.380 17.031 36.617 1.00 68.69 94 PRO A C 1
ATOM 727 O O . PRO A 1 94 ? -34.472 15.902 37.103 1.00 68.69 94 PRO A O 1
ATOM 730 N N . GLY A 1 95 ? -34.421 18.133 37.365 1.00 49.19 95 GLY A N 1
ATOM 731 C CA . GLY A 1 95 ? -34.649 18.124 38.809 1.00 49.19 95 GLY A CA 1
ATOM 732 C C . GLY A 1 95 ? -35.521 19.298 39.251 1.00 49.19 95 GLY A C 1
ATOM 733 O O . GLY A 1 95 ? -35.347 20.415 38.772 1.00 49.19 95 GLY A O 1
ATOM 734 N N . GLY A 1 96 ? -36.446 19.053 40.185 1.00 60.53 96 GLY A N 1
ATOM 735 C CA . GLY A 1 96 ? -37.426 20.056 40.623 1.00 60.53 96 GLY A CA 1
ATOM 736 C C . GLY A 1 96 ? -38.521 20.283 39.575 1.00 60.53 96 GLY A C 1
ATOM 737 O O . GLY A 1 96 ? -39.102 19.316 39.095 1.00 60.53 96 GLY A O 1
ATOM 738 N N . ASP A 1 97 ? -38.768 21.546 39.216 1.00 50.16 97 ASP A N 1
ATOM 739 C CA . ASP A 1 97 ? -39.782 21.970 38.230 1.00 50.16 97 ASP A CA 1
ATOM 740 C C . ASP A 1 97 ? -39.310 21.845 36.764 1.00 50.16 97 ASP A C 1
ATOM 742 O O . ASP A 1 97 ? -40.018 22.223 35.829 1.00 50.16 97 ASP A O 1
ATOM 746 N N . GLU A 1 98 ? -38.092 21.347 36.533 1.00 57.91 98 GLU A N 1
ATOM 747 C CA . GLU A 1 98 ? -37.539 21.165 35.192 1.00 57.91 98 GLU A CA 1
ATOM 748 C C . GLU A 1 98 ? -37.947 19.808 34.601 1.00 57.91 98 GLU A C 1
ATOM 750 O O . GLU A 1 98 ? -37.824 18.777 35.251 1.00 57.91 98 GLU A O 1
ATOM 755 N N . THR A 1 99 ? -38.387 19.792 33.339 1.00 60.69 99 THR A N 1
ATOM 756 C CA . THR A 1 99 ? -38.847 18.579 32.627 1.00 60.69 99 THR A CA 1
ATOM 757 C C . THR A 1 99 ? -37.882 18.085 31.547 1.00 60.69 99 THR A C 1
ATOM 759 O O . THR A 1 99 ? -38.145 17.072 30.904 1.00 60.69 99 THR A O 1
ATOM 762 N N . LEU A 1 100 ? -36.761 18.780 31.324 1.00 70.25 100 LEU A N 1
ATOM 763 C CA . LEU A 1 100 ? -35.907 18.568 30.156 1.00 70.25 100 LEU A CA 1
ATOM 764 C C . LEU A 1 100 ? -34.442 18.313 30.540 1.00 70.25 100 LEU A C 1
ATOM 766 O O . LEU A 1 100 ? -33.882 19.001 31.390 1.00 70.25 100 LEU A O 1
ATOM 770 N N . TYR A 1 101 ? -33.808 17.356 29.863 1.00 68.88 101 TYR A N 1
ATOM 771 C CA . TYR A 1 101 ? -32.394 17.008 30.019 1.00 68.88 101 TYR A CA 1
ATOM 772 C C . TYR A 1 101 ? -31.505 18.026 29.309 1.00 68.88 101 TYR A C 1
ATOM 774 O O . TYR A 1 101 ? -31.753 18.366 28.153 1.00 68.88 101 TYR A O 1
ATOM 782 N N . ARG A 1 102 ? -30.430 18.480 29.951 1.00 71.56 102 ARG A N 1
ATOM 783 C CA . ARG A 1 102 ? -29.513 19.472 29.366 1.00 71.56 102 ARG A CA 1
ATOM 784 C C . ARG A 1 102 ? -28.114 18.897 29.221 1.00 71.56 102 ARG A C 1
ATOM 786 O O . ARG A 1 102 ? -27.655 18.154 30.087 1.00 71.56 102 ARG A O 1
ATOM 793 N N . VAL A 1 103 ? -27.444 19.240 28.126 1.00 74.00 103 VAL A N 1
ATOM 794 C CA . VAL A 1 103 ? -26.077 18.795 27.844 1.00 74.00 103 VAL A CA 1
ATOM 795 C C . VAL A 1 103 ? -25.121 19.953 28.068 1.00 74.00 103 VAL A C 1
ATOM 797 O O . VAL A 1 103 ? -25.293 21.035 27.504 1.00 74.00 103 VAL A O 1
ATOM 800 N N . PHE A 1 104 ? -24.105 19.710 28.885 1.00 75.19 104 PHE A N 1
ATOM 801 C CA . PHE A 1 104 ? -23.094 20.692 29.236 1.00 75.19 104 PHE A CA 1
ATOM 802 C C . PHE A 1 104 ? -21.711 20.228 28.805 1.00 75.19 104 PHE A C 1
ATOM 804 O O . PHE A 1 104 ? -21.403 19.036 28.802 1.00 75.19 104 PHE A O 1
ATOM 811 N N . VAL A 1 105 ? -20.867 21.199 28.479 1.00 73.69 105 VAL A N 1
ATOM 812 C CA . VAL A 1 105 ? -19.445 21.030 28.205 1.00 73.69 105 VAL A CA 1
ATOM 813 C C . VAL A 1 105 ? -18.683 21.920 29.182 1.00 73.69 105 VAL A C 1
ATOM 815 O O . VAL A 1 105 ? -18.913 23.129 29.239 1.00 73.69 105 VAL A O 1
ATOM 818 N N . GLY A 1 106 ? -17.814 21.319 29.992 1.00 70.94 106 GLY A N 1
ATOM 819 C CA . GLY A 1 106 ? -17.059 22.008 31.042 1.00 70.94 106 GLY A CA 1
ATOM 820 C C . GLY A 1 106 ? -17.034 21.197 32.342 1.00 70.94 106 GLY A C 1
ATOM 821 O O . GLY A 1 106 ? -17.634 20.128 32.411 1.00 70.94 106 GLY A O 1
ATOM 822 N N . PRO A 1 107 ? -16.329 21.652 33.388 1.00 66.94 107 PRO A N 1
ATOM 823 C CA . PRO A 1 107 ? -16.072 23.054 33.716 1.00 66.94 107 PRO A CA 1
ATOM 824 C C . PRO A 1 107 ? -14.809 23.650 33.074 1.00 66.94 107 PRO A C 1
ATOM 826 O O . PRO A 1 107 ? -13.756 23.019 33.043 1.00 66.94 107 PRO A O 1
ATOM 829 N N . PHE A 1 108 ? -14.903 24.905 32.633 1.00 72.56 108 PHE A N 1
ATOM 830 C CA . PHE A 1 108 ? -13.789 25.738 32.171 1.00 72.56 108 PHE A CA 1
ATOM 831 C C . PHE A 1 108 ? -13.373 26.736 33.252 1.00 72.56 108 PHE A C 1
ATOM 833 O O . PHE A 1 108 ? -14.222 27.270 33.965 1.00 72.56 108 PHE A O 1
ATOM 840 N N . ASN A 1 109 ? -12.074 27.011 33.369 1.00 67.38 109 ASN A N 1
ATOM 841 C CA . ASN A 1 109 ? -11.549 27.958 34.361 1.00 67.38 109 ASN A CA 1
ATOM 842 C C . ASN A 1 109 ? -11.656 29.421 33.899 1.00 67.38 109 ASN A C 1
ATOM 844 O O . ASN A 1 109 ? -11.729 30.312 34.739 1.00 67.38 109 ASN A O 1
ATOM 848 N N . ASN A 1 110 ? -11.713 29.659 32.584 1.00 72.00 110 ASN A N 1
ATOM 849 C CA . ASN A 1 110 ? -11.840 30.989 31.992 1.00 72.00 110 ASN A CA 1
ATOM 850 C C . ASN A 1 110 ? -13.121 31.097 31.159 1.00 72.00 110 ASN A C 1
ATOM 852 O O . ASN A 1 110 ? -13.569 30.127 30.538 1.00 72.00 110 ASN A O 1
ATOM 856 N N . ARG A 1 111 ? -13.703 32.300 31.112 1.00 68.69 111 ARG A N 1
ATOM 857 C CA . ARG A 1 111 ? -14.899 32.581 30.302 1.00 68.69 111 ARG A CA 1
ATOM 858 C C . ARG A 1 111 ? -14.572 32.555 28.812 1.00 68.69 111 ARG A C 1
ATOM 860 O O . ARG A 1 111 ? -15.417 32.201 27.998 1.00 68.69 111 ARG A O 1
ATOM 867 N N . GLU A 1 112 ? -13.354 32.940 28.465 1.00 67.69 112 GLU A N 1
ATOM 868 C CA . GLU A 1 112 ? -12.826 33.014 27.109 1.00 67.69 112 GLU A CA 1
ATOM 869 C C . GLU A 1 112 ? -12.710 31.618 26.488 1.00 67.69 112 GLU A C 1
ATOM 871 O O . GLU A 1 112 ? -13.148 31.439 25.353 1.00 67.69 112 GLU A O 1
ATOM 876 N N . ASP A 1 113 ? -12.251 30.628 27.261 1.00 69.38 113 ASP A N 1
ATOM 877 C CA . ASP A 1 113 ? -12.179 29.219 26.846 1.00 69.38 113 ASP A CA 1
ATOM 878 C C . ASP A 1 113 ? -13.588 28.658 26.595 1.00 69.38 113 ASP A C 1
ATOM 880 O O . ASP A 1 113 ? -13.863 28.060 25.554 1.00 69.38 113 ASP A O 1
ATOM 884 N N . ALA A 1 114 ? -14.526 28.940 27.509 1.00 72.06 114 ALA A N 1
ATOM 885 C CA . ALA A 1 114 ? -15.934 28.582 27.339 1.00 72.06 114 ALA A CA 1
ATOM 886 C C . ALA A 1 114 ? -16.565 29.282 26.120 1.00 72.06 114 ALA A C 1
ATOM 888 O O . ALA A 1 114 ? -17.394 28.699 25.426 1.00 72.06 114 ALA A O 1
ATOM 889 N N . ARG A 1 115 ? -16.160 30.523 25.817 1.00 74.56 115 ARG A N 1
ATOM 890 C CA . ARG A 1 115 ? -16.638 31.264 24.642 1.00 74.56 115 ARG A CA 1
ATOM 891 C C . ARG A 1 115 ? -16.098 30.692 23.341 1.00 74.56 115 ARG A C 1
ATOM 893 O O . ARG A 1 115 ? -16.840 30.630 22.367 1.00 74.56 115 ARG A O 1
ATOM 900 N N . GLN A 1 116 ? -14.837 30.275 23.318 1.00 73.50 116 GLN A N 1
ATOM 901 C CA . GLN A 1 116 ? -14.258 29.629 22.148 1.00 73.50 116 GLN A CA 1
ATOM 902 C C . GLN A 1 116 ? -14.996 28.324 21.836 1.00 73.50 116 GLN A C 1
ATOM 904 O O . GLN A 1 116 ? -15.472 28.149 20.719 1.00 73.50 116 GLN A O 1
ATOM 909 N N . VAL A 1 117 ? -15.200 27.479 22.848 1.00 73.94 117 VAL A N 1
ATOM 910 C CA . VAL A 1 117 ? -15.956 26.225 22.716 1.00 73.94 117 VAL A CA 1
ATOM 911 C C . VAL A 1 117 ? -17.402 26.499 22.295 1.00 73.94 117 VAL A C 1
ATOM 913 O O . VAL A 1 117 ? -17.932 25.822 21.421 1.00 73.94 117 VAL A O 1
ATOM 916 N N . ALA A 1 118 ? -18.041 27.535 22.846 1.00 71.75 118 ALA A N 1
ATOM 917 C CA . ALA A 1 118 ? -19.391 27.916 22.444 1.00 71.75 118 ALA A CA 1
ATOM 918 C C . ALA A 1 118 ? -19.478 28.344 20.967 1.00 71.75 118 ALA A C 1
ATOM 920 O O . ALA A 1 118 ? -20.415 27.959 20.264 1.00 71.75 118 ALA A O 1
ATOM 921 N N . ASN A 1 119 ? -18.491 29.101 20.479 1.00 74.38 119 ASN A N 1
ATOM 922 C CA . ASN A 1 119 ? -18.413 29.514 19.078 1.00 74.38 119 ASN A CA 1
ATOM 923 C C . ASN A 1 119 ? -18.129 28.328 18.146 1.00 74.38 119 ASN A C 1
ATOM 925 O O . ASN A 1 119 ? -18.720 28.248 17.072 1.00 74.38 119 ASN A O 1
ATOM 929 N N . GLU A 1 120 ? -17.264 27.398 18.556 1.00 74.25 120 GLU A N 1
ATOM 930 C CA . GLU A 1 120 ? -16.981 26.162 17.818 1.00 74.25 120 GLU A CA 1
ATOM 931 C C . GLU A 1 120 ? -18.239 25.296 17.692 1.00 74.25 120 GLU A C 1
ATOM 933 O O . GLU A 1 120 ? -18.565 24.833 16.601 1.00 74.25 120 GLU A O 1
ATOM 938 N N . LEU A 1 121 ? -18.994 25.140 18.781 1.00 74.44 121 LEU A N 1
ATOM 939 C CA . LEU A 1 121 ? -20.249 24.389 18.790 1.00 74.44 121 LEU A CA 1
ATOM 940 C C . LEU A 1 121 ? -21.330 25.077 17.945 1.00 74.44 121 LEU A C 1
ATOM 942 O O . LEU A 1 121 ? -22.029 24.417 17.179 1.00 74.44 121 LEU A O 1
ATOM 946 N N . THR A 1 122 ? -21.401 26.407 17.990 1.00 73.88 122 THR A N 1
ATOM 947 C CA . THR A 1 122 ? -22.288 27.175 17.103 1.00 73.88 122 THR A CA 1
ATOM 948 C C . THR A 1 122 ? -21.905 26.974 15.631 1.00 73.88 122 THR A C 1
ATOM 950 O O . THR A 1 122 ? -22.768 26.750 14.785 1.00 73.88 122 THR A O 1
ATOM 953 N N . GLY A 1 123 ? -20.604 26.974 15.316 1.00 66.12 123 GLY A N 1
ATOM 954 C CA . GLY A 1 123 ? -20.085 26.709 13.970 1.00 66.12 123 GLY A CA 1
ATOM 955 C C . GLY A 1 123 ? -20.323 25.277 13.476 1.00 66.12 123 GLY A C 1
ATOM 956 O O . GLY A 1 123 ? -20.425 25.053 12.273 1.00 66.12 123 GLY A O 1
ATOM 957 N N . GLN A 1 124 ? -20.472 24.315 14.390 1.00 64.19 124 GLN A N 1
ATOM 958 C CA . GLN A 1 124 ? -20.837 22.924 14.091 1.00 64.19 124 GLN A CA 1
ATOM 959 C C . GLN A 1 124 ? -22.349 22.719 13.881 1.00 64.19 124 GLN A C 1
ATOM 961 O O . GLN A 1 124 ? -22.787 21.591 13.651 1.00 64.19 124 GLN A O 1
ATOM 966 N N . GLY A 1 125 ? -23.146 23.791 13.928 1.00 62.34 125 GLY A N 1
ATOM 967 C CA . GLY A 1 125 ? -24.587 23.749 13.682 1.00 62.34 125 GLY A CA 1
ATOM 968 C C . GLY A 1 125 ? -25.430 23.437 14.918 1.00 62.34 125 GLY A C 1
ATOM 969 O O . GLY A 1 125 ? -26.624 23.179 14.780 1.00 62.34 125 GLY A O 1
ATOM 970 N N . PHE A 1 126 ? -24.847 23.471 16.121 1.00 67.50 126 PHE A N 1
ATOM 971 C CA . PHE A 1 126 ? -25.628 23.464 17.355 1.00 67.50 126 PHE A CA 1
ATOM 972 C C . PHE A 1 126 ? -26.187 24.876 17.575 1.00 67.50 126 PHE A C 1
ATOM 974 O O . PHE A 1 126 ? -25.423 25.813 17.806 1.00 67.50 126 PHE A O 1
ATOM 981 N N . ALA A 1 127 ? -27.505 25.054 17.465 1.00 53.56 127 ALA A N 1
ATOM 982 C CA . ALA A 1 127 ? -28.141 26.329 17.801 1.00 53.56 127 ALA A CA 1
ATOM 983 C C . ALA A 1 127 ? -28.127 26.540 19.337 1.00 53.56 127 ALA A C 1
ATOM 985 O O . ALA A 1 127 ? -27.579 25.710 20.053 1.00 53.56 127 ALA A O 1
ATOM 986 N N . GLY A 1 128 ? -28.575 27.703 19.837 1.00 59.28 128 GLY A N 1
ATOM 987 C CA . GLY A 1 128 ? -28.826 28.039 21.259 1.00 59.28 128 GLY A CA 1
ATOM 988 C C . GLY A 1 128 ? -27.761 27.716 22.324 1.00 59.28 128 GLY A C 1
ATOM 989 O O . GLY A 1 128 ? -28.106 27.379 23.461 1.00 59.28 128 GLY A O 1
ATOM 990 N N . VAL A 1 129 ? -26.477 27.826 21.986 1.00 70.75 129 VAL A N 1
ATOM 991 C CA . VAL A 1 129 ? -25.371 27.599 22.925 1.00 70.75 129 VAL A CA 1
ATOM 992 C C . VAL A 1 129 ? -25.265 28.744 23.943 1.00 70.75 129 VAL A C 1
ATOM 994 O O . VAL A 1 129 ? -25.129 29.908 23.565 1.00 70.75 129 VAL A O 1
ATOM 997 N N . MET A 1 130 ? -25.297 28.433 25.243 1.00 70.38 130 MET A N 1
ATOM 998 C CA . MET A 1 130 ? -25.239 29.432 26.322 1.00 70.38 130 MET A CA 1
ATOM 999 C C . MET A 1 130 ? -24.066 29.190 27.270 1.00 70.38 130 MET A C 1
ATOM 1001 O O . MET A 1 130 ? -23.820 28.066 27.696 1.00 70.38 130 MET A O 1
ATOM 1005 N N . ILE A 1 131 ? -23.367 30.259 27.656 1.00 71.56 131 ILE A N 1
ATOM 1006 C CA . ILE A 1 131 ? -22.313 30.201 28.677 1.00 71.56 131 ILE A CA 1
ATOM 1007 C C . ILE A 1 131 ? -22.934 30.554 30.024 1.00 71.56 131 ILE A C 1
ATOM 1009 O O . ILE A 1 131 ? -23.412 31.673 30.213 1.00 71.56 131 ILE A O 1
ATOM 1013 N N . LEU A 1 132 ? -22.886 29.620 30.966 1.00 68.06 132 LEU A N 1
ATOM 1014 C CA . LEU A 1 132 ? -23.393 29.802 32.321 1.00 68.06 132 LEU A CA 1
ATOM 1015 C C . LEU A 1 132 ? -22.224 29.817 33.317 1.00 68.06 132 LEU A C 1
ATOM 1017 O O . LEU A 1 132 ? -21.269 29.046 33.163 1.00 68.06 132 LEU A O 1
ATOM 1021 N N . PRO A 1 133 ? -22.263 30.681 34.347 1.00 66.75 133 PRO A N 1
ATOM 1022 C CA . PRO A 1 133 ? -21.365 30.532 35.481 1.00 66.75 133 PRO A CA 1
ATOM 1023 C C . PRO A 1 133 ? -21.694 29.218 36.201 1.00 66.75 133 PRO A C 1
ATOM 1025 O O . PRO A 1 133 ? -22.860 28.907 36.438 1.00 66.75 133 PRO A O 1
ATOM 1028 N N . TRP A 1 134 ? -20.669 28.451 36.560 1.00 60.16 134 TRP A N 1
ATOM 1029 C CA . TRP A 1 134 ? -20.779 27.263 37.402 1.00 60.16 134 TRP A CA 1
ATOM 1030 C C . TRP A 1 134 ? -21.146 27.705 38.818 1.00 60.16 134 TRP A C 1
ATOM 1032 O O . TRP A 1 134 ? -20.286 27.912 39.675 1.00 60.16 134 TRP A O 1
ATOM 1042 N N . SER A 1 135 ? -22.435 27.897 39.067 1.00 52.75 135 SER A N 1
ATOM 1043 C CA . SER A 1 135 ? -22.965 27.824 40.418 1.00 52.75 135 SER A CA 1
ATOM 1044 C C . SER A 1 135 ? -23.179 26.350 40.744 1.00 52.75 135 SER A C 1
ATOM 1046 O O . SER A 1 135 ? -23.685 25.571 39.936 1.00 52.75 135 SER A O 1
ATOM 1048 N N . SER A 1 136 ? -22.725 25.947 41.922 1.00 44.25 136 SER A N 1
ATOM 1049 C CA . SER A 1 136 ? -22.841 24.605 42.477 1.00 44.25 136 SER A CA 1
ATOM 1050 C C . SER A 1 136 ? -24.303 24.146 42.564 1.00 44.25 136 SER A C 1
ATOM 1052 O O . SER A 1 136 ? -24.922 24.173 43.620 1.00 44.25 136 SER A O 1
ATOM 1054 N N . THR A 1 137 ? -24.851 23.621 41.470 1.00 43.59 137 THR A N 1
ATOM 1055 C CA . THR A 1 137 ? -26.032 22.746 41.494 1.00 43.59 137 THR A CA 1
ATOM 1056 C C . THR A 1 137 ? -25.600 21.289 41.643 1.00 43.59 137 THR A C 1
ATOM 1058 O O . THR A 1 137 ? -26.109 20.380 41.001 1.00 43.59 137 THR A O 1
ATOM 1061 N N . SER A 1 138 ? -24.703 21.050 42.601 1.00 39.03 138 SER A N 1
ATOM 1062 C CA . SER A 1 138 ? -24.644 19.774 43.309 1.00 39.03 138 SER A CA 1
ATOM 1063 C C . SER A 1 138 ? -25.760 19.767 44.353 1.00 39.03 138 SER A C 1
ATOM 1065 O O . SER A 1 138 ? -25.492 19.822 45.554 1.00 39.03 138 SER A O 1
ATOM 1067 N N . ARG A 1 139 ? -27.031 19.719 43.930 1.00 34.41 139 ARG A N 1
ATOM 1068 C CA . ARG A 1 139 ? -28.091 19.324 44.862 1.00 34.41 139 ARG A CA 1
ATOM 1069 C C . ARG A 1 139 ? -28.009 17.807 45.004 1.00 34.41 139 ARG A C 1
ATOM 1071 O O . ARG A 1 139 ? -28.604 17.046 44.252 1.00 34.41 139 ARG A O 1
ATOM 1078 N N . LYS A 1 140 ? -27.190 17.400 45.974 1.00 32.72 140 LYS A N 1
ATOM 1079 C CA . LYS A 1 140 ? -27.322 16.158 46.746 1.00 32.72 140 LYS A CA 1
ATOM 1080 C C . LYS A 1 140 ? -28.825 15.845 46.909 1.00 32.72 140 LYS A C 1
ATOM 1082 O O . LYS A 1 140 ? -29.570 16.797 47.165 1.00 32.72 140 LYS A O 1
ATOM 1087 N N . PRO A 1 141 ? -29.298 14.596 46.734 1.00 33.19 141 PRO A N 1
ATOM 1088 C CA . PRO A 1 141 ? -30.723 14.304 46.855 1.00 33.19 141 PRO A CA 1
ATOM 1089 C C . PRO A 1 141 ? -31.232 14.823 48.200 1.00 33.19 141 PRO A C 1
ATOM 1091 O O . PRO A 1 141 ? -30.618 14.590 49.243 1.00 33.19 141 PRO A O 1
ATOM 1094 N N . ALA A 1 142 ? -32.303 15.607 48.129 1.00 34.50 142 ALA A N 1
ATOM 1095 C CA . ALA A 1 142 ? -32.942 16.227 49.270 1.00 34.50 142 ALA A CA 1
ATOM 1096 C C . ALA A 1 142 ? -33.407 15.144 50.251 1.00 34.50 142 ALA A C 1
ATOM 1098 O O . ALA A 1 142 ? -34.335 14.396 49.965 1.00 34.50 142 ALA A O 1
ATOM 1099 N N . SER A 1 143 ? -32.771 15.094 51.416 1.00 39.59 143 SER A N 1
ATOM 1100 C CA . SER A 1 143 ? -33.409 14.639 52.644 1.00 39.59 143 SER A CA 1
ATOM 1101 C C . SER A 1 143 ? -33.343 15.806 53.614 1.00 39.59 143 SER A C 1
ATOM 1103 O O . SER A 1 143 ? -32.434 15.891 54.426 1.00 39.59 143 SER A O 1
ATOM 1105 N N . ASP A 1 144 ? -34.265 16.739 53.422 1.00 37.69 144 ASP A N 1
ATOM 1106 C CA . ASP A 1 144 ? -34.766 17.627 54.467 1.00 37.69 144 ASP A CA 1
ATOM 1107 C C . ASP A 1 144 ? -36.154 18.084 54.012 1.00 37.69 144 ASP A C 1
ATOM 1109 O O . ASP A 1 144 ? -36.355 19.167 53.465 1.00 37.69 144 ASP A O 1
ATOM 1113 N N . GLN A 1 145 ? -37.123 17.183 54.164 1.00 37.25 145 GLN A N 1
ATOM 1114 C CA . GLN A 1 145 ? -38.476 17.613 54.473 1.00 37.25 145 GLN A CA 1
ATOM 1115 C C . GLN A 1 145 ? -38.619 17.483 55.985 1.00 37.25 145 GLN A C 1
ATOM 1117 O O . GLN A 1 145 ? -38.834 16.395 56.514 1.00 37.25 145 GLN A O 1
ATOM 1122 N N . VAL A 1 146 ? -38.460 18.608 56.679 1.00 41.00 146 VAL A N 1
ATOM 1123 C CA . VAL A 1 146 ? -39.010 18.788 58.021 1.00 41.00 146 VAL A CA 1
ATOM 1124 C C . VAL A 1 146 ? -40.514 18.969 57.828 1.00 41.00 146 VAL A C 1
ATOM 1126 O O . VAL A 1 146 ? -41.026 20.086 57.818 1.00 41.00 146 VAL A O 1
ATOM 1129 N N . GLU A 1 147 ? -41.215 17.861 57.597 1.00 37.44 147 GLU A N 1
ATOM 1130 C CA . GLU A 1 147 ? -42.658 17.804 57.770 1.00 37.44 147 GLU A CA 1
ATOM 1131 C C . GLU A 1 147 ? -42.929 17.290 59.184 1.00 37.44 147 GLU A C 1
ATOM 1133 O O . GLU A 1 147 ? -42.483 16.226 59.611 1.00 37.44 147 GLU A O 1
ATOM 1138 N N . LYS A 1 148 ? -43.594 18.148 59.946 1.00 44.41 148 LYS A N 1
ATOM 1139 C CA . LYS A 1 148 ? -44.026 17.955 61.321 1.00 44.41 148 LYS A CA 1
ATOM 1140 C C . LYS A 1 148 ? -44.897 16.697 61.419 1.00 44.41 148 LYS A C 1
ATOM 1142 O O . LYS A 1 148 ? -46.039 16.724 60.975 1.00 44.41 148 LYS A O 1
ATOM 1147 N N . VAL A 1 149 ? -44.393 15.641 62.058 1.00 37.78 149 VAL A N 1
ATOM 1148 C CA . VAL A 1 149 ? -45.203 14.484 62.466 1.00 37.78 149 VAL A CA 1
ATOM 1149 C C . VAL A 1 149 ? -44.987 14.213 63.955 1.00 37.78 149 VAL A C 1
ATOM 1151 O O . VAL A 1 149 ? -43.861 14.111 64.438 1.00 37.78 149 VAL A O 1
ATOM 1154 N N . GLU A 1 150 ? -46.107 14.173 64.675 1.00 35.28 150 GLU A N 1
ATOM 1155 C CA . GLU A 1 150 ? -46.269 13.720 66.059 1.00 35.28 150 GLU A CA 1
ATOM 1156 C C . GLU A 1 150 ? -45.671 12.321 66.318 1.00 35.28 150 GLU A C 1
ATOM 1158 O O . GLU A 1 150 ? -45.436 11.552 65.384 1.00 35.28 150 GLU A O 1
ATOM 1163 N N . PRO A 1 151 ? -45.395 11.965 67.587 1.00 46.75 151 PRO A N 1
ATOM 1164 C CA . PRO A 1 151 ? -44.479 10.887 67.912 1.00 46.75 151 PRO A CA 1
ATOM 1165 C C . PRO A 1 151 ? -45.172 9.528 67.824 1.00 46.75 151 PRO A C 1
ATOM 1167 O O . PRO A 1 151 ? -46.058 9.222 68.618 1.00 46.75 151 PRO A O 1
ATOM 1170 N N . ALA A 1 152 ? -44.705 8.663 66.928 1.00 39.66 152 ALA A N 1
ATOM 1171 C CA . ALA A 1 152 ? -44.891 7.229 67.081 1.00 39.66 152 ALA A CA 1
ATOM 1172 C C . ALA A 1 152 ? -43.826 6.447 66.300 1.00 39.66 152 ALA A C 1
ATOM 1174 O O . ALA A 1 152 ? -43.754 6.521 65.080 1.00 39.66 152 ALA A O 1
ATOM 1175 N N . GLN A 1 153 ? -43.097 5.620 67.054 1.00 42.38 153 GLN A N 1
ATOM 1176 C CA . GLN A 1 153 ? -42.311 4.455 66.634 1.00 42.38 153 GLN A CA 1
ATOM 1177 C C . GLN A 1 153 ? -40.863 4.708 66.192 1.00 42.38 153 GLN A C 1
ATOM 1179 O O . GLN A 1 153 ? -40.536 4.974 65.041 1.00 42.38 153 GLN A O 1
ATOM 1184 N N . THR A 1 154 ? -39.985 4.505 67.171 1.00 45.25 154 THR A N 1
ATOM 1185 C CA . THR A 1 154 ? -38.579 4.123 67.062 1.00 45.25 154 THR A CA 1
ATOM 1186 C C . THR A 1 154 ? -38.412 2.993 66.033 1.00 45.25 154 THR A C 1
ATOM 1188 O O . THR A 1 154 ? -38.604 1.824 66.353 1.00 45.25 154 THR A O 1
ATOM 1191 N N . GLN A 1 155 ? -38.085 3.327 64.784 1.00 47.06 155 GLN A N 1
ATOM 1192 C CA . GLN A 1 155 ? -37.458 2.374 63.866 1.00 47.06 155 GLN A CA 1
ATOM 1193 C C . GLN A 1 155 ? -35.958 2.420 64.137 1.00 47.06 155 GLN A C 1
ATOM 1195 O O . GLN A 1 155 ? -35.354 3.494 64.119 1.00 47.06 155 GLN A O 1
ATOM 1200 N N . GLU A 1 156 ? -35.382 1.271 64.480 1.00 57.53 156 GLU A N 1
ATOM 1201 C CA . GLU A 1 156 ? -34.009 1.187 64.957 1.00 57.53 156 GLU A CA 1
ATOM 1202 C C . GLU A 1 156 ? -33.007 1.724 63.914 1.00 57.53 156 GLU A C 1
ATOM 1204 O O . GLU A 1 156 ? -33.135 1.432 62.720 1.00 57.53 156 GLU A O 1
ATOM 1209 N N . PRO A 1 157 ? -31.983 2.491 64.340 1.00 63.12 157 PRO A N 1
ATOM 1210 C CA . PRO A 1 157 ? -30.939 3.033 63.458 1.00 63.12 157 PRO A CA 1
ATOM 1211 C C . PRO A 1 157 ? -30.225 1.955 62.618 1.00 63.12 157 PRO A C 1
ATOM 1213 O O . PRO A 1 157 ? -29.684 2.252 61.548 1.00 63.12 157 PRO A O 1
ATOM 1216 N N . ASP A 1 158 ? -30.291 0.700 63.056 1.00 70.75 158 ASP A N 1
ATOM 1217 C CA . ASP A 1 158 ? -29.719 -0.461 62.382 1.00 70.75 158 ASP A CA 1
ATOM 1218 C C . ASP A 1 158 ? -30.428 -0.808 61.062 1.00 70.75 158 ASP A C 1
ATOM 1220 O O . ASP A 1 158 ? -29.767 -1.211 60.102 1.00 70.75 158 ASP A O 1
ATOM 1224 N N . ASP A 1 159 ? -31.740 -0.587 60.937 1.00 77.69 159 ASP A N 1
ATOM 1225 C CA . ASP A 1 159 ? -32.475 -0.881 59.698 1.00 77.69 159 ASP A CA 1
ATOM 1226 C C . ASP A 1 159 ? -32.181 0.141 58.594 1.00 77.69 159 ASP A C 1
ATOM 1228 O O . ASP A 1 159 ? -32.050 -0.211 57.416 1.00 77.69 159 ASP A O 1
ATOM 1232 N N . ALA A 1 160 ? -32.012 1.412 58.968 1.00 78.56 160 ALA A N 1
ATOM 1233 C CA . ALA A 1 160 ? -31.568 2.453 58.047 1.00 78.56 160 ALA A CA 1
ATOM 1234 C C . ALA A 1 160 ? -30.145 2.165 57.543 1.00 78.56 160 ALA A C 1
ATOM 1236 O O . ALA A 1 160 ? -29.880 2.266 56.343 1.00 78.56 160 ALA A O 1
ATOM 1237 N N . MET A 1 161 ? -29.250 1.731 58.437 1.00 80.94 161 MET A N 1
ATOM 1238 C CA . MET A 1 161 ? -27.877 1.366 58.088 1.00 80.94 161 MET A CA 1
ATOM 1239 C C . MET A 1 161 ? -27.808 0.106 57.210 1.00 80.94 161 MET A C 1
ATOM 1241 O O . MET A 1 161 ? -27.024 0.048 56.265 1.00 80.94 161 MET A O 1
ATOM 1245 N N . ARG A 1 162 ? -28.672 -0.889 57.438 1.00 84.38 162 ARG A N 1
ATOM 1246 C CA . ARG A 1 162 ? -28.776 -2.081 56.575 1.00 84.38 162 ARG A CA 1
ATOM 1247 C C . ARG A 1 162 ? -29.224 -1.739 55.154 1.00 84.38 162 ARG A C 1
ATOM 1249 O O . ARG A 1 162 ? -28.676 -2.279 54.191 1.00 84.38 162 ARG A O 1
ATOM 1256 N N . ARG A 1 163 ? -30.177 -0.814 54.995 1.00 85.56 163 ARG A N 1
ATOM 1257 C CA . ARG A 1 163 ? -30.640 -0.352 53.672 1.00 85.56 163 ARG A CA 1
ATOM 1258 C C . ARG A 1 163 ? -29.559 0.418 52.917 1.00 85.56 163 ARG A C 1
ATOM 1260 O O . ARG A 1 163 ? -29.394 0.202 51.717 1.00 85.56 163 ARG A O 1
ATOM 1267 N N . THR A 1 164 ? -28.798 1.282 53.593 1.00 89.31 164 THR A N 1
ATOM 1268 C CA . THR A 1 164 ? -27.686 2.001 52.948 1.00 89.31 164 THR A CA 1
ATOM 1269 C C . THR A 1 164 ? -26.562 1.051 52.550 1.00 89.31 164 THR A C 1
ATOM 1271 O O . THR A 1 164 ? -26.060 1.160 51.433 1.00 89.31 164 THR A O 1
ATOM 1274 N N . LEU A 1 165 ? -26.227 0.071 53.395 1.00 87.50 165 LEU A N 1
ATOM 1275 C CA . LEU A 1 165 ? -25.245 -0.965 53.071 1.00 87.50 165 LEU A CA 1
ATOM 1276 C C . LEU A 1 165 ? -25.676 -1.790 51.844 1.00 87.50 165 LEU A C 1
ATOM 1278 O O . LEU A 1 165 ? -24.867 -2.048 50.956 1.00 87.50 165 LEU A O 1
ATOM 1282 N N . SER A 1 166 ? -26.960 -2.149 51.757 1.00 90.56 166 SER A N 1
ATOM 1283 C CA . SER A 1 166 ? -27.534 -2.862 50.607 1.00 90.56 166 SER A CA 1
ATOM 1284 C C . SER A 1 166 ? -27.518 -2.019 49.322 1.00 90.56 166 SER A C 1
ATOM 1286 O O . SER A 1 166 ? -27.128 -2.513 48.260 1.00 90.56 166 SER A O 1
ATOM 1288 N N . SER A 1 167 ? -27.858 -0.730 49.412 1.00 92.12 167 SER A N 1
ATOM 1289 C CA . SER A 1 167 ? -27.792 0.207 48.283 1.00 92.12 167 SER A CA 1
ATOM 1290 C C . SER A 1 167 ? -26.358 0.385 47.773 1.00 92.12 167 SER A C 1
ATOM 1292 O O . SER A 1 167 ? -26.105 0.243 46.577 1.00 92.12 167 SER A O 1
ATOM 1294 N N . LEU A 1 168 ? -25.395 0.593 48.678 1.00 92.06 168 LEU A N 1
ATOM 1295 C CA . LEU A 1 168 ? -23.975 0.680 48.332 1.00 92.06 168 LEU A CA 1
ATOM 1296 C C . LEU A 1 168 ? -23.463 -0.625 47.719 1.00 92.06 168 LEU A C 1
ATOM 1298 O O . LEU A 1 168 ? -22.751 -0.586 46.723 1.00 92.06 168 LEU A O 1
ATOM 1302 N N . SER A 1 169 ? -23.858 -1.783 48.253 1.00 91.94 169 SER A N 1
ATOM 1303 C CA . SER A 1 169 ? -23.499 -3.084 47.678 1.00 91.94 169 SER A CA 1
ATOM 1304 C C . SER A 1 169 ? -24.036 -3.251 46.252 1.00 91.94 169 SER A C 1
ATOM 1306 O O . SER A 1 169 ? -23.308 -3.732 45.384 1.00 91.94 169 SER A O 1
ATOM 1308 N N . THR A 1 170 ? -25.261 -2.792 45.987 1.00 92.62 170 THR A N 1
ATOM 1309 C CA . THR A 1 170 ? -25.860 -2.804 44.643 1.00 92.62 170 THR A CA 1
ATOM 1310 C C . THR A 1 170 ? -25.116 -1.861 43.694 1.00 92.62 170 THR A C 1
ATOM 1312 O O . THR A 1 170 ? -24.809 -2.235 42.564 1.00 92.62 170 THR A O 1
ATOM 1315 N N . GLN A 1 171 ? -24.759 -0.658 44.160 1.00 91.31 171 GLN A N 1
ATOM 1316 C CA . GLN A 1 171 ? -23.968 0.304 43.384 1.00 91.31 171 GLN A CA 1
ATOM 1317 C C . GLN A 1 171 ? -22.560 -0.215 43.075 1.00 91.31 171 GLN A C 1
ATOM 1319 O O . GLN A 1 171 ? -22.092 -0.060 41.951 1.00 91.31 171 GLN A O 1
ATOM 1324 N N . ILE A 1 172 ? -21.896 -0.866 44.035 1.00 93.50 172 ILE A N 1
ATOM 1325 C CA . ILE A 1 172 ? -20.590 -1.507 43.825 1.00 93.50 172 ILE A CA 1
ATOM 1326 C C . ILE A 1 172 ? -20.704 -2.615 42.770 1.00 93.50 172 ILE A C 1
ATOM 1328 O O . ILE A 1 172 ? -19.826 -2.720 41.916 1.00 93.50 172 ILE A O 1
ATOM 1332 N N . GLY A 1 173 ? -21.787 -3.400 42.790 1.00 91.06 173 GLY A N 1
ATOM 1333 C CA . GLY A 1 173 ? -22.074 -4.403 41.761 1.00 91.06 173 GLY A CA 1
ATOM 1334 C C . GLY A 1 173 ? -22.215 -3.787 40.367 1.00 91.06 173 GLY A C 1
ATOM 1335 O O . GLY A 1 173 ? -21.497 -4.179 39.450 1.00 91.06 173 GLY A O 1
ATOM 1336 N N . ALA A 1 174 ? -23.054 -2.757 40.231 1.00 89.62 174 ALA A N 1
ATOM 1337 C CA . ALA A 1 174 ? -23.256 -2.057 38.962 1.00 89.62 174 ALA A CA 1
ATOM 1338 C C . ALA A 1 174 ? -21.956 -1.430 38.424 1.00 89.62 174 ALA A C 1
ATOM 1340 O O . ALA A 1 174 ? -21.639 -1.565 37.244 1.00 89.62 174 ALA A O 1
ATOM 1341 N N . LEU A 1 175 ? -21.165 -0.801 39.300 1.00 93.31 175 LEU A N 1
ATOM 1342 C CA . LEU A 1 175 ? -19.880 -0.211 38.928 1.00 93.31 175 LEU A CA 1
ATOM 1343 C C . LEU A 1 175 ? -18.865 -1.283 38.495 1.00 93.31 175 LEU A C 1
ATOM 1345 O O . LEU A 1 175 ? -18.081 -1.071 37.571 1.00 93.31 175 LEU A O 1
ATOM 1349 N N . ALA A 1 176 ? -18.865 -2.449 39.147 1.00 91.31 176 ALA A N 1
ATOM 1350 C CA . ALA A 1 176 ? -17.999 -3.561 38.770 1.00 91.31 176 ALA A CA 1
ATOM 1351 C C . ALA A 1 176 ? -18.342 -4.106 37.375 1.00 91.31 176 ALA A C 1
ATOM 1353 O O . ALA A 1 176 ? -17.434 -4.448 36.614 1.00 91.31 176 ALA A O 1
ATOM 1354 N N . ASP A 1 177 ? -19.625 -4.156 37.020 1.00 89.69 177 ASP A N 1
ATOM 1355 C CA . ASP A 1 177 ? -20.062 -4.576 35.689 1.00 89.69 177 ASP A CA 1
ATOM 1356 C C . ASP A 1 177 ? -19.762 -3.513 34.625 1.00 89.69 177 ASP A C 1
ATOM 1358 O O . ASP A 1 177 ? -19.265 -3.854 33.549 1.00 89.69 177 ASP A O 1
ATOM 1362 N N . GLU A 1 178 ? -19.910 -2.226 34.949 1.00 90.69 178 GLU A N 1
ATOM 1363 C CA . GLU A 1 178 ? -19.483 -1.129 34.073 1.00 90.69 178 GLU A CA 1
ATOM 1364 C C . GLU A 1 178 ? -17.970 -1.181 33.794 1.00 90.69 178 GLU A C 1
ATOM 1366 O O . GLU A 1 178 ? -17.539 -1.062 32.646 1.00 90.69 178 GLU A O 1
ATOM 1371 N N . LEU A 1 179 ? -17.144 -1.457 34.810 1.00 91.81 179 LEU A N 1
ATOM 1372 C CA . LEU A 1 179 ? -15.699 -1.633 34.635 1.00 91.81 179 LEU A CA 1
ATOM 1373 C C . LEU A 1 179 ? -15.351 -2.838 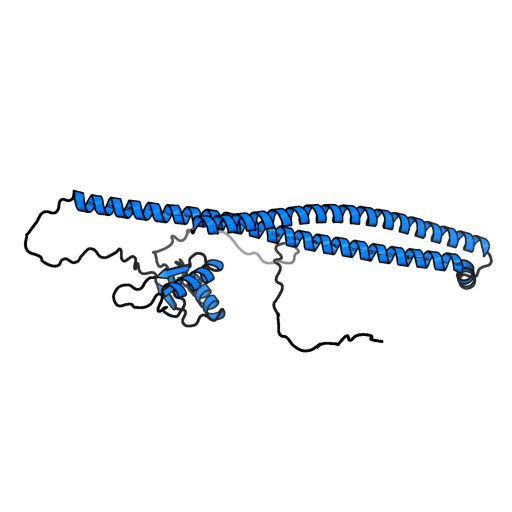33.749 1.00 91.81 179 LEU A C 1
ATOM 1375 O O . LEU A 1 179 ? -14.392 -2.766 32.975 1.00 91.81 179 LEU A O 1
ATOM 1379 N N . LYS A 1 180 ? -16.102 -3.945 33.835 1.00 90.25 180 LYS A N 1
ATOM 1380 C CA . LYS A 1 180 ? -15.917 -5.097 32.935 1.00 90.25 180 LYS A CA 1
ATOM 1381 C C . LYS A 1 180 ? -16.254 -4.723 31.494 1.00 90.25 180 LYS A C 1
ATOM 1383 O O . LYS A 1 180 ? -15.462 -5.029 30.604 1.00 90.25 180 LYS A O 1
ATOM 1388 N N . MET A 1 181 ? -17.374 -4.035 31.274 1.00 87.12 181 MET A N 1
ATOM 1389 C CA . MET A 1 181 ? -17.792 -3.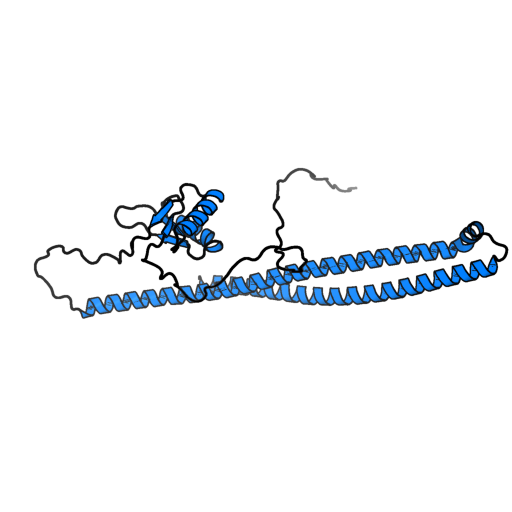579 29.944 1.00 87.12 181 MET A CA 1
ATOM 1390 C C . MET A 1 181 ? -16.774 -2.606 29.344 1.00 87.12 181 MET A C 1
ATOM 1392 O O . MET A 1 181 ? -16.276 -2.843 28.246 1.00 87.12 181 MET A O 1
ATOM 1396 N N . MET A 1 182 ? -16.351 -1.596 30.109 1.00 90.56 182 MET A N 1
ATOM 1397 C CA . MET A 1 182 ? -15.311 -0.646 29.700 1.00 90.56 182 MET A CA 1
ATOM 1398 C C . MET A 1 182 ? -13.997 -1.339 29.327 1.00 90.56 182 MET A C 1
ATOM 1400 O O . MET A 1 182 ? -13.365 -0.974 28.335 1.00 90.56 182 MET A O 1
ATOM 1404 N N . ARG A 1 183 ? -13.566 -2.356 30.087 1.00 90.31 183 ARG A N 1
ATOM 1405 C CA . ARG A 1 183 ? -12.352 -3.121 29.753 1.00 90.31 183 ARG A CA 1
ATOM 1406 C C . ARG A 1 183 ? -12.495 -3.881 28.436 1.00 90.31 183 ARG A C 1
ATOM 1408 O O . ARG A 1 183 ? -11.564 -3.850 27.636 1.00 90.31 183 ARG A O 1
ATOM 1415 N N . ARG A 1 184 ? -13.641 -4.527 28.197 1.00 88.44 184 ARG A N 1
ATOM 1416 C CA . ARG A 1 184 ? -13.915 -5.241 26.937 1.00 88.44 184 ARG A CA 1
ATOM 1417 C C . ARG A 1 184 ? -13.930 -4.288 25.749 1.00 88.44 184 ARG A C 1
ATOM 1419 O O . ARG A 1 184 ? -13.293 -4.562 24.738 1.00 88.44 184 ARG A O 1
ATOM 1426 N N . GLU A 1 185 ? -14.598 -3.148 25.889 1.00 88.25 185 GLU A N 1
ATOM 1427 C CA . GLU A 1 185 ? -14.661 -2.134 24.839 1.00 88.25 185 GLU A CA 1
ATOM 1428 C C . GLU A 1 185 ? -13.284 -1.514 24.575 1.00 88.25 185 GLU A C 1
ATOM 1430 O O . GLU A 1 185 ? -12.900 -1.324 23.425 1.00 88.25 185 GLU A O 1
ATOM 1435 N N . THR A 1 186 ? -12.475 -1.306 25.617 1.00 92.00 186 THR A N 1
ATOM 1436 C CA . THR A 1 186 ? -11.079 -0.869 25.464 1.00 92.00 186 THR A CA 1
ATOM 1437 C C . THR A 1 186 ? -10.245 -1.902 24.698 1.00 92.00 186 THR A C 1
ATOM 1439 O O . THR A 1 186 ? -9.474 -1.531 23.813 1.00 92.00 186 THR A O 1
ATOM 1442 N N . GLU A 1 187 ? -10.403 -3.199 24.982 1.00 92.94 187 GLU A N 1
ATOM 1443 C CA . GLU A 1 187 ? -9.702 -4.267 24.256 1.00 92.94 187 GLU A CA 1
ATOM 1444 C C . GLU A 1 187 ? -10.151 -4.367 22.789 1.00 92.94 187 GLU A C 1
ATOM 1446 O O . GLU A 1 187 ? -9.314 -4.504 21.886 1.00 92.94 187 GLU A O 1
ATOM 1451 N N . ARG A 1 188 ? -11.461 -4.249 22.541 1.00 92.94 188 ARG A N 1
ATOM 1452 C CA . ARG A 1 188 ? -12.044 -4.205 21.197 1.00 92.94 188 ARG A CA 1
ATOM 1453 C C . ARG A 1 188 ? -11.509 -3.011 20.411 1.00 92.94 188 ARG A C 1
ATOM 1455 O O . ARG A 1 188 ? -10.992 -3.194 19.312 1.00 92.94 188 ARG A O 1
ATOM 1462 N N . ASN A 1 189 ? -11.567 -1.813 20.990 1.00 94.31 189 ASN A N 1
ATOM 1463 C CA . ASN A 1 189 ? -11.089 -0.580 20.366 1.00 94.31 189 ASN A CA 1
ATOM 1464 C C . ASN A 1 189 ? -9.587 -0.647 20.076 1.00 94.31 189 ASN A C 1
ATOM 1466 O O . ASN A 1 189 ? -9.164 -0.287 18.983 1.00 94.31 189 ASN A O 1
ATOM 1470 N N . SER A 1 190 ? -8.786 -1.174 21.006 1.00 95.69 190 SER A N 1
ATOM 1471 C CA . SER A 1 190 ? -7.352 -1.396 20.791 1.00 95.69 190 SER A CA 1
ATOM 1472 C C . SER A 1 190 ? -7.089 -2.331 19.603 1.00 95.69 190 SER A C 1
ATOM 1474 O O . SER A 1 190 ? -6.313 -2.006 18.705 1.00 95.69 190 SER A O 1
ATOM 1476 N N . THR A 1 191 ? -7.803 -3.460 19.535 1.00 95.62 191 THR A N 1
ATOM 1477 C CA . THR A 1 191 ? -7.655 -4.433 18.439 1.00 95.62 191 THR A CA 1
ATOM 1478 C C . THR A 1 191 ? -8.114 -3.849 17.095 1.00 95.62 191 THR A C 1
ATOM 1480 O O . THR A 1 191 ? -7.468 -4.074 16.073 1.00 95.62 191 THR A O 1
ATOM 1483 N N . MET A 1 192 ? -9.191 -3.057 17.092 1.00 95.06 192 MET A N 1
ATOM 1484 C CA . MET A 1 192 ? -9.672 -2.338 15.908 1.00 95.06 192 MET A CA 1
ATOM 1485 C C . MET A 1 192 ? -8.651 -1.302 15.419 1.00 95.06 192 MET A C 1
ATOM 1487 O O . MET A 1 192 ? -8.374 -1.224 14.226 1.00 95.06 192 MET A O 1
ATOM 1491 N N . LEU A 1 193 ? -8.046 -0.530 16.325 1.00 95.56 193 LEU A N 1
ATOM 1492 C CA . LEU A 1 193 ? -7.003 0.433 15.967 1.00 95.56 193 LEU A CA 1
ATOM 1493 C C . LEU A 1 193 ? -5.771 -0.260 15.373 1.00 95.56 193 LEU A C 1
ATOM 1495 O O . LEU A 1 193 ? -5.234 0.199 14.365 1.00 95.56 193 LEU A O 1
ATOM 1499 N N . GLU A 1 194 ? -5.340 -1.384 15.952 1.00 95.94 194 GLU A N 1
ATOM 1500 C CA . GLU A 1 194 ? -4.263 -2.190 15.371 1.00 95.94 194 GLU A CA 1
ATOM 1501 C C . GLU A 1 194 ? -4.603 -2.692 13.965 1.00 95.94 194 GLU A C 1
ATOM 1503 O O . GLU A 1 194 ? -3.735 -2.662 13.087 1.00 95.94 194 GLU A O 1
ATOM 1508 N N . LEU A 1 195 ? -5.850 -3.125 13.743 1.00 96.50 195 LEU A N 1
ATOM 1509 C CA . LEU A 1 195 ? -6.328 -3.572 12.437 1.00 96.50 195 LEU A CA 1
ATOM 1510 C C . LEU A 1 195 ? -6.200 -2.448 11.406 1.00 96.50 195 LEU A C 1
ATOM 1512 O O . LEU A 1 195 ? -5.506 -2.635 10.407 1.00 96.50 195 LEU A O 1
ATOM 1516 N N . LEU A 1 196 ? -6.759 -1.271 11.692 1.00 96.50 196 LEU A N 1
ATOM 1517 C CA . LEU A 1 196 ? -6.721 -0.120 10.784 1.00 96.50 196 LEU A CA 1
ATOM 1518 C C . LEU A 1 196 ? -5.285 0.292 10.431 1.00 96.50 196 LEU A C 1
ATOM 1520 O O . LEU A 1 196 ? -4.962 0.501 9.263 1.00 96.50 196 LEU A O 1
ATOM 1524 N N . ILE A 1 197 ? -4.389 0.341 11.422 1.00 96.94 197 ILE A N 1
ATOM 1525 C CA . ILE A 1 197 ? -2.972 0.660 11.189 1.00 96.94 197 ILE A CA 1
ATOM 1526 C C . ILE A 1 197 ? -2.308 -0.412 10.315 1.00 96.94 197 ILE A C 1
ATOM 1528 O O . ILE A 1 197 ? -1.475 -0.100 9.460 1.00 96.94 197 ILE A O 1
ATOM 1532 N N . SER A 1 198 ? -2.624 -1.689 10.540 1.00 95.81 198 SER A N 1
ATOM 1533 C CA . SER A 1 198 ? -2.059 -2.780 9.745 1.00 95.81 198 SER A CA 1
ATOM 1534 C C . SER A 1 198 ? -2.564 -2.776 8.298 1.00 95.81 198 SER A C 1
ATOM 1536 O O . SER A 1 198 ? -1.763 -3.008 7.394 1.00 95.81 198 SER A O 1
ATOM 1538 N N . GLU A 1 199 ? -3.831 -2.428 8.069 1.00 95.81 199 GLU A N 1
ATOM 1539 C CA . GLU A 1 199 ? -4.425 -2.266 6.737 1.00 95.81 199 GLU A CA 1
ATOM 1540 C C . GLU A 1 199 ? -3.814 -1.076 5.987 1.00 95.81 199 GLU A C 1
ATOM 1542 O O . GLU A 1 199 ? -3.413 -1.221 4.835 1.00 95.81 199 GLU A O 1
ATOM 1547 N N . GLU A 1 200 ? -3.621 0.069 6.651 1.00 97.56 200 GLU A N 1
ATOM 1548 C CA . GLU A 1 200 ? -2.940 1.226 6.052 1.00 97.56 200 GLU A CA 1
ATOM 1549 C C . GLU A 1 200 ? -1.493 0.886 5.647 1.00 97.56 200 GLU A C 1
ATOM 1551 O O . GLU A 1 200 ? -1.006 1.278 4.583 1.00 97.56 200 GLU A O 1
ATOM 1556 N N . ARG A 1 201 ? -0.781 0.126 6.489 1.00 97.50 201 ARG A N 1
ATOM 1557 C CA . ARG A 1 201 ? 0.574 -0.351 6.172 1.00 97.50 201 ARG A CA 1
ATOM 1558 C C . ARG A 1 201 ? 0.582 -1.324 4.998 1.00 97.50 201 ARG A C 1
ATOM 1560 O O . ARG A 1 201 ? 1.524 -1.272 4.210 1.00 97.50 201 ARG A O 1
ATOM 1567 N N . LEU A 1 202 ? -0.424 -2.193 4.892 1.00 97.38 202 LEU A N 1
ATOM 1568 C CA . LEU A 1 202 ? -0.568 -3.107 3.762 1.00 97.38 202 LEU A CA 1
ATOM 1569 C C . LEU A 1 202 ? -0.796 -2.328 2.462 1.00 97.38 202 LEU A C 1
ATOM 1571 O O . LEU A 1 202 ? -0.058 -2.561 1.511 1.00 97.38 202 LEU A O 1
ATOM 1575 N N . ALA A 1 203 ? -1.706 -1.351 2.453 1.00 96.94 203 ALA A N 1
ATOM 1576 C CA . ALA A 1 203 ? -1.960 -0.507 1.283 1.00 96.94 203 ALA A CA 1
ATOM 1577 C C . ALA A 1 203 ? -0.678 0.196 0.797 1.00 96.94 203 ALA A C 1
ATOM 1579 O O . ALA A 1 203 ? -0.310 0.109 -0.370 1.00 96.94 203 ALA A O 1
ATOM 1580 N N . LYS A 1 204 ? 0.102 0.777 1.720 1.00 97.75 204 LYS A N 1
ATOM 1581 C CA . LYS A 1 204 ? 1.403 1.394 1.397 1.00 97.75 204 LYS A CA 1
ATOM 1582 C C . LYS A 1 204 ? 2.435 0.412 0.835 1.00 97.75 204 LYS A C 1
ATOM 1584 O O . LYS A 1 204 ? 3.362 0.835 0.143 1.00 97.75 204 LYS A O 1
ATOM 1589 N N . LEU A 1 205 ? 2.369 -0.868 1.200 1.00 96.69 205 LEU A N 1
ATOM 1590 C CA . LEU A 1 205 ? 3.231 -1.893 0.607 1.00 96.69 205 LEU A CA 1
ATOM 1591 C C . LEU A 1 205 ? 2.742 -2.290 -0.782 1.00 96.69 205 LEU A C 1
ATOM 1593 O O . LEU A 1 205 ? 3.576 -2.471 -1.662 1.00 96.69 205 LEU A O 1
ATOM 1597 N N . GLU A 1 206 ? 1.432 -2.388 -0.985 1.00 95.75 206 GLU A N 1
ATOM 1598 C CA . GLU A 1 206 ? 0.828 -2.675 -2.288 1.00 95.75 206 GLU A CA 1
ATOM 1599 C C . GLU A 1 206 ? 1.161 -1.579 -3.308 1.00 95.75 206 GLU A C 1
ATOM 1601 O O . GLU A 1 206 ? 1.623 -1.907 -4.400 1.00 95.75 206 GLU A O 1
ATOM 1606 N N . ASP A 1 207 ? 1.101 -0.304 -2.914 1.00 97.88 207 ASP A N 1
ATOM 1607 C CA . ASP A 1 207 ? 1.547 0.820 -3.750 1.00 97.88 207 ASP A CA 1
ATOM 1608 C C . ASP A 1 207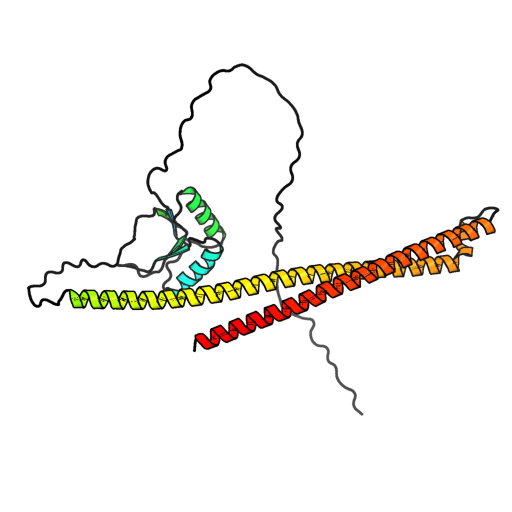 ? 3.027 0.680 -4.148 1.00 97.88 207 ASP A C 1
ATOM 1610 O O . ASP A 1 207 ? 3.394 0.809 -5.314 1.00 97.88 207 ASP A O 1
ATOM 1614 N N . LYS A 1 208 ? 3.903 0.336 -3.193 1.00 97.12 208 LYS A N 1
ATOM 1615 C CA . LYS A 1 208 ? 5.338 0.130 -3.466 1.00 97.12 208 LYS A CA 1
ATOM 1616 C C . LYS A 1 208 ? 5.608 -1.074 -4.366 1.00 97.12 208 LYS A C 1
ATOM 1618 O O . LYS A 1 208 ? 6.588 -1.061 -5.111 1.00 97.12 208 LYS A O 1
ATOM 1623 N N . ILE A 1 209 ? 4.805 -2.131 -4.248 1.00 96.50 209 ILE A N 1
ATOM 1624 C CA . ILE A 1 209 ? 4.883 -3.300 -5.129 1.00 96.50 209 ILE A CA 1
ATOM 1625 C C . ILE A 1 209 ? 4.496 -2.875 -6.545 1.00 96.50 209 ILE A C 1
ATOM 1627 O O . ILE A 1 209 ? 5.229 -3.198 -7.479 1.00 96.50 209 ILE A O 1
ATOM 1631 N N . GLN A 1 210 ? 3.417 -2.105 -6.696 1.00 95.94 210 GLN A N 1
ATOM 1632 C CA . GLN A 1 210 ? 2.980 -1.599 -7.994 1.00 95.94 210 GLN A CA 1
ATOM 1633 C C . GLN A 1 210 ? 4.037 -0.689 -8.633 1.00 95.94 210 GLN A C 1
ATOM 1635 O O . GLN A 1 210 ? 4.441 -0.938 -9.766 1.00 95.94 210 GLN A O 1
ATOM 1640 N N . ASP A 1 211 ? 4.594 0.264 -7.881 1.00 96.19 211 ASP A N 1
ATOM 1641 C CA . ASP A 1 211 ? 5.695 1.118 -8.346 1.00 96.19 211 ASP A CA 1
ATOM 1642 C C . ASP A 1 211 ? 6.897 0.296 -8.843 1.00 96.19 211 ASP A C 1
ATOM 1644 O O . ASP A 1 211 ? 7.557 0.644 -9.825 1.00 96.19 211 ASP A O 1
ATOM 1648 N N . ALA A 1 212 ? 7.232 -0.794 -8.147 1.00 94.12 212 ALA A N 1
ATOM 1649 C CA . ALA A 1 212 ? 8.340 -1.660 -8.530 1.00 94.12 212 ALA A CA 1
ATOM 1650 C C . ALA A 1 212 ? 8.029 -2.478 -9.797 1.00 94.12 212 ALA A C 1
ATOM 1652 O O . ALA A 1 212 ? 8.923 -2.679 -10.623 1.00 94.12 212 ALA A O 1
ATOM 1653 N N . ILE A 1 213 ? 6.777 -2.907 -9.978 1.00 93.31 213 ILE A N 1
ATOM 1654 C CA . ILE A 1 213 ? 6.300 -3.564 -11.202 1.00 93.31 213 ILE A CA 1
ATOM 1655 C C . ILE A 1 213 ? 6.370 -2.594 -12.386 1.00 93.31 213 ILE A C 1
ATOM 1657 O O . ILE A 1 213 ? 6.909 -2.955 -13.433 1.00 93.31 213 ILE A O 1
ATOM 1661 N N . ASP A 1 214 ? 5.915 -1.355 -12.212 1.00 95.12 214 ASP A N 1
ATOM 1662 C CA . ASP A 1 214 ? 5.926 -0.341 -13.269 1.00 95.12 214 ASP A CA 1
ATOM 1663 C C . ASP A 1 214 ? 7.360 -0.006 -13.703 1.00 95.12 214 ASP A C 1
ATOM 1665 O O . ASP A 1 214 ? 7.665 0.075 -14.895 1.00 95.12 214 ASP A O 1
ATOM 1669 N N . ARG A 1 215 ? 8.289 0.107 -12.745 1.00 94.69 215 ARG A N 1
ATOM 1670 C CA . ARG A 1 215 ? 9.720 0.291 -13.039 1.00 94.69 215 ARG A CA 1
ATOM 1671 C C . ARG A 1 215 ? 10.319 -0.899 -13.780 1.00 94.69 215 ARG A C 1
ATOM 1673 O O . ARG A 1 215 ? 11.122 -0.699 -14.687 1.00 94.69 215 ARG A O 1
ATOM 1680 N N . LYS A 1 216 ? 9.927 -2.128 -13.436 1.00 92.62 216 LYS A N 1
ATOM 1681 C CA . LYS A 1 216 ? 10.342 -3.317 -14.189 1.00 92.62 216 LYS A CA 1
ATOM 1682 C C . LYS A 1 216 ? 9.819 -3.261 -15.628 1.00 92.62 216 LYS A C 1
ATOM 1684 O O . LYS A 1 216 ? 10.597 -3.463 -16.552 1.00 92.62 216 LYS A O 1
ATOM 1689 N N . ALA A 1 217 ? 8.555 -2.892 -15.831 1.00 94.06 217 ALA A N 1
ATOM 1690 C CA . ALA A 1 217 ? 7.983 -2.741 -17.169 1.00 94.06 217 ALA A CA 1
ATOM 1691 C C . ALA A 1 217 ? 8.724 -1.680 -18.010 1.00 94.06 217 ALA A C 1
ATOM 1693 O O . ALA A 1 217 ? 8.931 -1.867 -19.210 1.00 94.06 217 ALA A O 1
ATOM 1694 N N . GLN A 1 218 ? 9.185 -0.588 -17.387 1.00 96.06 218 GLN A N 1
ATOM 1695 C CA . GLN A 1 218 ? 10.037 0.408 -18.051 1.00 96.06 218 GLN A CA 1
ATOM 1696 C C . GLN A 1 218 ? 11.400 -0.166 -18.466 1.00 96.06 218 GLN A C 1
ATOM 1698 O O . GLN A 1 218 ? 11.891 0.144 -19.554 1.00 96.06 218 GLN A O 1
ATOM 1703 N N . LEU A 1 219 ? 12.011 -1.007 -17.627 1.00 95.31 219 LEU A N 1
ATOM 1704 C CA . LEU A 1 219 ? 13.262 -1.692 -17.958 1.00 95.31 219 LEU A CA 1
ATOM 1705 C C . LEU A 1 219 ? 13.076 -2.689 -19.104 1.00 95.31 219 LEU A C 1
ATOM 1707 O O . LEU A 1 219 ? 13.894 -2.698 -20.020 1.00 95.31 219 LEU A O 1
ATOM 1711 N N . ASP A 1 220 ? 11.973 -3.434 -19.118 1.00 94.75 220 ASP A N 1
ATOM 1712 C CA . ASP A 1 220 ? 11.638 -4.363 -20.202 1.00 94.75 220 ASP A CA 1
ATOM 1713 C C . ASP A 1 220 ? 11.441 -3.611 -21.534 1.00 94.75 220 ASP A C 1
ATOM 1715 O O . ASP A 1 220 ? 11.919 -4.038 -22.588 1.00 94.75 220 ASP A O 1
ATOM 1719 N N . ALA A 1 221 ? 10.800 -2.436 -21.506 1.00 96.75 221 ALA A N 1
ATOM 1720 C CA . ALA A 1 221 ? 10.683 -1.572 -22.681 1.00 96.75 221 ALA A CA 1
ATOM 1721 C C . ALA A 1 221 ? 12.054 -1.055 -23.158 1.00 96.75 221 ALA A C 1
ATOM 1723 O O . ALA A 1 221 ? 12.326 -1.020 -24.362 1.00 96.75 221 ALA A O 1
ATOM 1724 N N . ARG A 1 222 ? 12.943 -0.690 -22.225 1.00 96.56 222 ARG A N 1
ATOM 1725 C CA . ARG A 1 222 ? 14.314 -0.265 -22.536 1.00 96.56 222 ARG A CA 1
ATOM 1726 C C . ARG A 1 222 ? 15.141 -1.407 -23.128 1.00 96.56 222 ARG A C 1
ATOM 1728 O O . ARG A 1 222 ? 15.879 -1.177 -24.083 1.00 96.56 222 ARG A O 1
ATOM 1735 N N . GLU A 1 223 ? 14.996 -2.625 -22.618 1.00 96.50 223 GLU A N 1
ATOM 1736 C CA . GLU A 1 223 ? 15.629 -3.826 -23.167 1.00 96.50 223 GLU A CA 1
ATOM 1737 C C . GLU A 1 223 ? 15.175 -4.087 -24.609 1.00 96.50 223 GLU A C 1
ATOM 1739 O O . GLU A 1 223 ? 16.004 -4.293 -25.499 1.00 96.50 223 GLU A O 1
ATOM 1744 N N . GLN A 1 224 ? 13.868 -3.998 -24.876 1.00 96.50 224 GLN A N 1
ATOM 1745 C CA . GLN A 1 224 ? 13.332 -4.127 -26.233 1.00 96.50 224 GLN A CA 1
ATOM 1746 C C . GLN A 1 224 ? 13.901 -3.067 -27.179 1.00 96.50 224 GLN A C 1
ATOM 1748 O O . GLN A 1 224 ? 14.221 -3.382 -28.329 1.00 96.50 224 GLN A O 1
ATOM 1753 N N . GLU A 1 225 ? 14.048 -1.829 -26.707 1.00 95.88 225 GLU A N 1
ATOM 1754 C CA . GLU A 1 225 ? 14.626 -0.740 -27.489 1.00 95.88 225 GLU A CA 1
ATOM 1755 C C . GLU A 1 225 ? 16.109 -0.979 -27.795 1.00 95.88 225 GLU A C 1
ATOM 1757 O O . GLU A 1 225 ? 16.521 -0.892 -28.952 1.00 95.88 225 GLU A O 1
ATOM 1762 N N . ILE A 1 226 ? 16.903 -1.391 -26.803 1.00 95.31 226 ILE A N 1
ATOM 1763 C CA . ILE A 1 226 ? 18.303 -1.798 -27.007 1.00 95.31 226 ILE A CA 1
ATOM 1764 C C . ILE A 1 226 ? 18.380 -2.940 -28.030 1.00 95.31 226 ILE A C 1
ATOM 1766 O O . ILE A 1 226 ? 19.202 -2.900 -28.947 1.00 95.31 226 ILE A O 1
ATOM 1770 N N . GLY A 1 227 ? 17.481 -3.924 -27.942 1.00 94.50 227 GLY A N 1
ATOM 1771 C CA . GLY A 1 227 ? 17.388 -5.025 -28.899 1.00 94.50 227 GLY A CA 1
ATOM 1772 C C . GLY A 1 227 ? 17.032 -4.575 -30.323 1.00 94.50 227 GLY A C 1
ATOM 1773 O O . GLY A 1 227 ? 17.576 -5.107 -31.292 1.00 94.50 227 GLY A O 1
ATOM 1774 N N . ARG A 1 228 ? 16.150 -3.579 -30.483 1.00 94.50 228 ARG A N 1
ATOM 1775 C CA 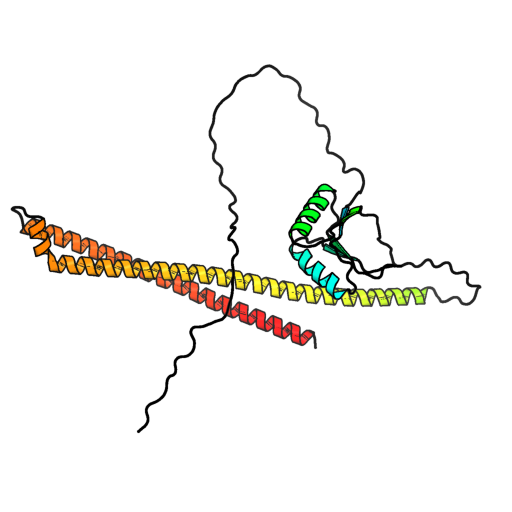. ARG A 1 228 ? 15.837 -2.974 -31.792 1.00 94.50 228 ARG A CA 1
ATOM 1776 C C . ARG A 1 228 ? 17.039 -2.231 -32.362 1.00 94.50 228 ARG A C 1
ATOM 1778 O O . ARG A 1 228 ? 17.386 -2.465 -33.518 1.00 94.50 228 ARG A O 1
ATOM 1785 N N . ARG A 1 229 ? 17.699 -1.400 -31.554 1.00 92.81 229 ARG A N 1
ATOM 1786 C CA . ARG A 1 229 ? 18.910 -0.669 -31.952 1.00 92.81 229 ARG A CA 1
ATOM 1787 C C . ARG A 1 229 ? 20.031 -1.619 -32.351 1.00 92.81 229 ARG A C 1
ATOM 1789 O O . ARG A 1 229 ? 20.641 -1.412 -33.390 1.00 92.81 229 ARG A O 1
ATOM 1796 N N . SER A 1 230 ? 20.211 -2.714 -31.610 1.00 92.06 230 SER A N 1
ATOM 1797 C CA . SER A 1 230 ? 21.182 -3.773 -31.917 1.00 92.06 230 SER A CA 1
ATOM 1798 C C . SER A 1 230 ? 20.939 -4.438 -33.282 1.00 92.06 230 SER A C 1
ATOM 1800 O O . SER A 1 230 ? 21.881 -4.712 -34.025 1.00 92.06 230 SER A O 1
ATOM 1802 N N . ARG A 1 231 ? 19.673 -4.630 -33.680 1.00 92.81 231 ARG A N 1
ATOM 1803 C CA . ARG A 1 231 ? 19.327 -5.126 -35.027 1.00 92.81 231 ARG A CA 1
ATOM 1804 C C . ARG A 1 231 ? 19.515 -4.071 -36.123 1.00 92.81 231 ARG A C 1
ATOM 1806 O O . ARG A 1 231 ? 19.849 -4.426 -37.248 1.00 92.81 231 ARG A O 1
ATOM 1813 N N . ASN A 1 232 ? 19.344 -2.791 -35.793 1.00 92.06 232 ASN A N 1
ATOM 1814 C CA . ASN A 1 232 ? 19.367 -1.669 -36.738 1.00 92.06 232 ASN A CA 1
ATOM 1815 C C . ASN A 1 232 ? 20.676 -0.857 -36.718 1.00 92.06 232 ASN A C 1
ATOM 1817 O O . ASN A 1 232 ? 20.707 0.263 -37.231 1.00 92.06 232 ASN A O 1
ATOM 1821 N N . ILE A 1 233 ? 21.771 -1.409 -36.182 1.00 87.94 233 ILE A N 1
ATOM 1822 C CA . ILE A 1 233 ? 23.068 -0.715 -36.053 1.00 87.94 233 ILE A CA 1
ATOM 1823 C C . ILE A 1 233 ? 23.541 -0.147 -37.394 1.00 87.94 233 ILE A C 1
ATOM 1825 O O . ILE A 1 233 ? 24.051 0.969 -37.453 1.00 87.94 233 ILE A O 1
ATOM 1829 N N . GLN A 1 234 ? 23.321 -0.878 -38.489 1.00 83.75 234 GLN A N 1
ATOM 1830 C CA . GLN A 1 234 ? 23.684 -0.414 -39.827 1.00 83.75 234 GLN A CA 1
ATOM 1831 C C . GLN A 1 234 ? 22.996 0.907 -40.203 1.00 83.75 234 GLN A C 1
ATOM 1833 O O . GLN A 1 234 ? 23.629 1.748 -40.837 1.00 83.75 234 GLN A O 1
ATOM 1838 N N . GLY A 1 235 ? 21.747 1.119 -39.776 1.00 82.56 235 GLY A N 1
ATOM 1839 C CA . GLY A 1 235 ? 21.027 2.379 -39.965 1.00 82.56 235 GLY A CA 1
ATOM 1840 C C . GLY A 1 235 ? 21.585 3.518 -39.107 1.00 82.56 235 GLY A C 1
ATOM 1841 O O . GLY A 1 235 ? 21.715 4.639 -39.594 1.00 82.56 235 GLY A O 1
ATOM 1842 N N . GLU A 1 236 ? 21.998 3.239 -37.865 1.00 76.56 236 GLU A N 1
ATOM 1843 C CA . GLU A 1 236 ? 22.654 4.236 -36.998 1.00 76.56 236 GLU A CA 1
ATOM 1844 C C . GLU A 1 236 ? 24.053 4.629 -37.508 1.00 76.56 236 GLU A C 1
ATOM 1846 O O . GLU A 1 236 ? 24.447 5.792 -37.410 1.00 76.56 236 GLU A O 1
ATOM 1851 N N . LEU A 1 237 ? 24.794 3.690 -38.103 1.00 81.38 237 LEU A N 1
ATOM 1852 C CA . LEU A 1 237 ? 26.121 3.937 -38.682 1.00 81.38 237 LEU A CA 1
ATOM 1853 C C . LEU A 1 237 ? 26.079 4.875 -39.889 1.00 81.38 237 LEU A C 1
ATOM 1855 O O . LEU A 1 237 ? 26.981 5.695 -40.053 1.00 81.38 237 LEU A O 1
ATOM 1859 N N . VAL A 1 238 ? 25.036 4.774 -40.718 1.00 79.25 238 VAL A N 1
ATOM 1860 C CA . VAL A 1 238 ? 24.827 5.682 -41.858 1.00 79.25 238 VAL A CA 1
ATOM 1861 C C . VAL A 1 238 ? 24.609 7.117 -41.369 1.00 79.25 238 VAL A C 1
ATOM 1863 O O . VAL A 1 238 ? 25.123 8.054 -41.973 1.00 79.25 238 VAL A O 1
ATOM 1866 N N . LEU A 1 239 ? 23.915 7.292 -40.240 1.00 70.19 239 LEU A N 1
ATOM 1867 C CA . LEU A 1 239 ? 23.660 8.602 -39.632 1.00 70.19 239 LEU A CA 1
ATOM 1868 C C . LEU A 1 239 ? 24.884 9.184 -38.904 1.00 70.19 239 LEU A C 1
ATOM 1870 O O . LEU A 1 239 ? 25.027 10.401 -38.832 1.00 70.19 239 LEU A O 1
ATOM 1874 N N . ARG A 1 240 ? 25.784 8.339 -38.383 1.00 67.81 240 ARG A N 1
ATOM 1875 C CA . ARG A 1 240 ? 27.031 8.743 -37.697 1.00 67.81 240 ARG A CA 1
ATOM 1876 C C . ARG A 1 240 ? 28.261 8.809 -38.619 1.00 67.81 240 ARG A C 1
ATOM 1878 O O . ARG A 1 240 ? 29.385 8.847 -38.127 1.00 67.81 240 ARG A O 1
ATOM 1885 N N . GLY A 1 241 ? 28.050 8.798 -39.937 1.00 59.75 241 GLY A N 1
ATOM 1886 C CA . GLY A 1 241 ? 29.056 8.568 -40.976 1.00 59.75 241 GLY A CA 1
ATOM 1887 C C . GLY A 1 241 ? 30.423 9.237 -40.771 1.00 59.75 241 GLY A C 1
ATOM 1888 O O . GLY A 1 241 ? 30.552 10.458 -40.740 1.00 59.75 241 GLY A O 1
ATOM 1889 N N . GLY A 1 242 ? 31.462 8.403 -40.734 1.00 65.38 242 GLY A N 1
ATOM 1890 C CA . GLY A 1 242 ? 32.870 8.781 -40.833 1.00 65.38 242 GLY A CA 1
ATOM 1891 C C . GLY A 1 242 ? 33.698 7.611 -41.378 1.00 65.38 242 GLY A C 1
ATOM 1892 O O . GLY A 1 242 ? 33.235 6.471 -41.366 1.00 65.38 242 GLY A O 1
ATOM 1893 N N . LEU A 1 243 ? 34.927 7.880 -41.843 1.00 64.69 243 LEU A N 1
ATOM 1894 C CA . LEU A 1 243 ? 35.830 6.929 -42.530 1.00 64.69 243 LEU A CA 1
ATOM 1895 C C . LEU A 1 243 ? 36.201 5.650 -41.737 1.00 64.69 243 LEU A C 1
ATOM 1897 O O . LEU A 1 243 ? 36.909 4.797 -42.262 1.00 64.69 243 LEU A O 1
ATOM 1901 N N . ARG A 1 244 ? 35.731 5.490 -40.494 1.00 77.56 244 ARG A N 1
ATOM 1902 C CA . ARG A 1 244 ? 36.027 4.356 -39.603 1.00 77.56 244 ARG A CA 1
ATOM 1903 C C . ARG A 1 244 ? 34.754 3.632 -39.162 1.00 77.56 244 ARG A C 1
ATOM 1905 O O . ARG A 1 244 ? 34.401 3.613 -37.985 1.00 77.56 244 ARG A O 1
ATOM 1912 N N . ARG A 1 245 ? 34.042 3.061 -40.136 1.00 81.62 245 ARG A N 1
ATOM 1913 C CA . ARG A 1 245 ? 32.749 2.390 -39.929 1.00 81.62 245 ARG A CA 1
ATOM 1914 C C . ARG A 1 245 ? 32.844 1.203 -38.968 1.00 81.62 245 ARG A C 1
ATOM 1916 O O . ARG A 1 245 ? 31.993 1.081 -38.095 1.00 81.62 245 ARG A O 1
ATOM 1923 N N . ASP A 1 246 ? 33.891 0.396 -39.090 1.00 84.75 246 ASP A N 1
ATOM 1924 C CA . ASP A 1 246 ? 34.047 -0.828 -38.296 1.00 84.75 246 ASP A CA 1
ATOM 1925 C C . ASP A 1 246 ? 34.376 -0.519 -36.827 1.00 84.75 246 ASP A C 1
ATOM 1927 O O . ASP A 1 246 ? 33.802 -1.115 -35.917 1.00 84.75 246 ASP A O 1
ATOM 1931 N N . GLU A 1 247 ? 35.240 0.473 -36.575 1.00 87.50 247 GLU A N 1
ATOM 1932 C CA . GLU A 1 247 ? 35.536 0.944 -35.213 1.00 87.50 247 GLU A CA 1
ATOM 1933 C C . GLU A 1 247 ? 34.297 1.577 -34.560 1.00 87.50 247 GLU A C 1
ATOM 1935 O O . GLU A 1 247 ? 34.007 1.316 -33.391 1.00 87.50 247 GLU A O 1
ATOM 1940 N N . ALA A 1 248 ? 33.529 2.370 -35.317 1.00 85.38 248 ALA A N 1
ATOM 1941 C CA . ALA A 1 248 ? 32.282 2.961 -34.836 1.00 85.38 248 ALA A CA 1
ATOM 1942 C C . ALA A 1 248 ? 31.212 1.895 -34.545 1.00 85.38 248 ALA A C 1
ATOM 1944 O O . ALA A 1 248 ? 30.487 2.004 -33.557 1.00 85.38 248 ALA A O 1
ATOM 1945 N N . GLU A 1 249 ? 31.127 0.847 -35.366 1.00 88.06 249 GLU A N 1
ATOM 1946 C CA . GLU A 1 249 ? 30.222 -0.281 -35.144 1.00 88.06 249 GLU A CA 1
ATOM 1947 C C . GLU A 1 249 ? 30.583 -1.044 -33.870 1.00 88.06 249 GLU A C 1
ATOM 1949 O O . GLU A 1 249 ? 29.710 -1.307 -33.039 1.00 88.06 249 GLU A O 1
ATOM 1954 N N . ALA A 1 250 ? 31.865 -1.368 -33.698 1.00 89.50 250 ALA A N 1
ATOM 1955 C CA . ALA A 1 250 ? 32.359 -2.053 -32.511 1.00 89.50 250 ALA A CA 1
ATOM 1956 C C . ALA A 1 250 ? 32.076 -1.243 -31.236 1.00 89.50 250 ALA A C 1
ATOM 1958 O O . ALA A 1 250 ? 31.616 -1.808 -30.242 1.00 89.50 250 ALA A O 1
ATOM 1959 N N . ALA A 1 251 ? 32.270 0.079 -31.279 1.00 89.44 251 ALA A N 1
ATOM 1960 C CA . ALA A 1 251 ? 31.949 0.968 -30.166 1.00 89.44 251 ALA A CA 1
ATOM 1961 C C . ALA A 1 251 ? 30.444 0.965 -29.834 1.00 89.44 251 ALA A C 1
ATOM 1963 O O . ALA A 1 251 ? 30.075 0.780 -28.676 1.00 89.44 251 ALA A O 1
ATOM 1964 N N . ILE A 1 252 ? 29.565 1.082 -30.840 1.00 89.25 252 ILE A N 1
ATOM 1965 C CA . ILE A 1 252 ? 28.105 1.050 -30.635 1.00 89.25 252 ILE A CA 1
ATOM 1966 C C . ILE A 1 252 ? 27.659 -0.297 -30.052 1.00 89.25 252 ILE A C 1
ATOM 1968 O O . ILE A 1 252 ? 26.851 -0.324 -29.125 1.00 89.25 252 ILE A O 1
ATOM 1972 N N . ARG A 1 253 ? 28.186 -1.419 -30.559 1.00 91.94 253 ARG A N 1
ATOM 1973 C CA . ARG A 1 253 ? 27.877 -2.759 -30.031 1.00 91.94 253 ARG A CA 1
ATOM 1974 C C . ARG A 1 253 ? 28.299 -2.897 -28.571 1.00 91.94 253 ARG A C 1
ATOM 1976 O O . ARG A 1 253 ? 27.506 -3.382 -27.768 1.00 91.94 253 ARG A O 1
ATOM 1983 N N . ALA A 1 254 ? 29.502 -2.441 -28.225 1.00 94.19 254 ALA A N 1
ATOM 1984 C CA . ALA A 1 254 ? 29.999 -2.479 -26.853 1.00 94.19 254 ALA A CA 1
ATOM 1985 C C . ALA A 1 254 ? 29.135 -1.631 -25.902 1.00 94.19 254 ALA A C 1
ATOM 1987 O O . ALA A 1 254 ? 28.805 -2.081 -24.805 1.00 94.19 254 ALA A O 1
ATOM 1988 N N . ASP A 1 255 ? 28.713 -0.439 -26.330 1.00 93.94 255 ASP A N 1
ATOM 1989 C CA . ASP A 1 255 ? 27.841 0.429 -25.534 1.00 93.94 255 ASP A CA 1
ATOM 1990 C C . ASP A 1 255 ? 26.439 -0.169 -25.344 1.00 93.94 255 ASP A C 1
ATOM 1992 O O . ASP A 1 255 ? 25.899 -0.153 -24.235 1.00 93.94 255 ASP A O 1
ATOM 1996 N N . LEU A 1 256 ? 25.848 -0.739 -26.402 1.00 94.69 256 LEU A N 1
ATOM 1997 C CA . LEU A 1 256 ? 24.556 -1.427 -26.315 1.00 94.69 256 LEU A CA 1
ATOM 1998 C C . LEU A 1 256 ? 24.633 -2.650 -25.395 1.00 94.69 256 LEU A C 1
ATOM 2000 O O . LEU A 1 256 ? 23.714 -2.868 -24.608 1.00 94.69 256 LEU A O 1
ATOM 2004 N N . GLN A 1 257 ? 25.729 -3.410 -25.454 1.00 96.25 257 GLN A N 1
ATOM 2005 C CA . GLN A 1 257 ? 25.946 -4.565 -24.588 1.00 96.25 257 GLN A CA 1
ATOM 2006 C C . GLN A 1 257 ? 26.076 -4.154 -23.116 1.00 96.25 257 GLN A C 1
ATOM 2008 O O . GLN A 1 257 ? 25.372 -4.705 -22.274 1.00 96.25 257 GLN A O 1
ATOM 2013 N N . ARG A 1 258 ? 26.867 -3.118 -22.806 1.00 97.12 258 ARG A N 1
ATOM 2014 C CA . ARG A 1 258 ? 26.945 -2.562 -21.442 1.00 97.12 258 ARG A CA 1
ATOM 2015 C C . ARG A 1 258 ? 25.591 -2.066 -20.942 1.00 97.12 258 ARG A C 1
ATOM 2017 O O . ARG A 1 258 ? 25.240 -2.298 -19.791 1.00 97.12 258 ARG A O 1
ATOM 2024 N N . SER A 1 259 ? 24.816 -1.389 -21.794 1.00 96.12 259 SER A N 1
ATOM 2025 C CA . SER A 1 259 ? 23.481 -0.924 -21.403 1.00 96.12 259 SER A CA 1
ATOM 2026 C C . SER A 1 259 ? 22.512 -2.079 -21.154 1.00 96.12 259 SER A C 1
ATOM 2028 O O . SER A 1 259 ? 21.597 -1.911 -20.353 1.00 96.12 259 SER A O 1
ATOM 2030 N N . LEU A 1 260 ? 22.663 -3.207 -21.847 1.00 96.62 260 LEU A N 1
ATOM 2031 C CA . LEU A 1 260 ? 21.844 -4.399 -21.637 1.00 96.62 260 LEU A CA 1
ATOM 2032 C C . LEU A 1 260 ? 22.214 -5.084 -20.316 1.00 96.62 260 LEU A C 1
ATOM 2034 O O . LEU A 1 260 ? 21.327 -5.405 -19.533 1.00 96.62 260 LEU A O 1
ATOM 2038 N N . GLU A 1 261 ? 23.510 -5.217 -20.029 1.00 97.19 261 GLU A N 1
ATOM 2039 C CA . GLU A 1 261 ? 24.013 -5.745 -18.753 1.00 97.19 261 GLU A CA 1
ATOM 2040 C C . GLU A 1 261 ? 23.549 -4.894 -17.552 1.00 97.19 261 GLU A C 1
ATOM 2042 O O . GLU A 1 261 ? 23.116 -5.440 -16.533 1.00 97.19 261 GLU A O 1
ATOM 2047 N N . ASP A 1 262 ? 23.564 -3.561 -17.676 1.00 97.44 262 ASP A N 1
ATOM 2048 C CA . ASP A 1 262 ? 23.023 -2.642 -16.661 1.00 97.44 262 ASP A CA 1
ATOM 2049 C C . ASP A 1 262 ? 21.512 -2.850 -16.454 1.00 97.44 262 ASP A C 1
ATOM 2051 O O . ASP A 1 262 ? 21.048 -2.982 -15.321 1.00 97.44 262 ASP A O 1
ATOM 2055 N N . VAL A 1 263 ? 20.738 -2.965 -17.540 1.00 97.44 263 VAL A N 1
ATOM 2056 C CA . VAL A 1 263 ? 19.291 -3.233 -17.464 1.00 97.44 263 VAL A CA 1
ATOM 2057 C C . VAL A 1 263 ? 19.001 -4.578 -16.794 1.00 97.44 263 VAL A C 1
ATOM 2059 O O . VAL A 1 263 ? 18.148 -4.629 -15.911 1.00 97.44 263 VAL A O 1
ATOM 2062 N N . HIS A 1 264 ? 19.732 -5.642 -17.135 1.00 96.56 264 HIS A N 1
ATOM 2063 C CA . HIS A 1 264 ? 19.586 -6.961 -16.503 1.00 96.56 264 HIS A CA 1
ATOM 2064 C C . HIS A 1 264 ? 19.931 -6.926 -15.013 1.00 96.56 264 HIS A C 1
ATOM 2066 O O . HIS A 1 264 ? 19.214 -7.498 -14.190 1.00 96.56 264 HIS A O 1
ATOM 2072 N N . THR A 1 265 ? 20.986 -6.197 -14.643 1.00 97.12 265 THR A N 1
ATOM 2073 C CA . THR A 1 265 ? 21.363 -5.996 -13.236 1.00 97.12 265 THR A CA 1
ATOM 2074 C C . THR A 1 265 ? 20.254 -5.269 -12.472 1.00 97.12 265 THR A C 1
ATOM 2076 O O . THR A 1 265 ? 19.872 -5.678 -11.372 1.00 97.12 265 THR A O 1
ATOM 2079 N N . GLN A 1 266 ? 19.680 -4.221 -13.067 1.00 96.00 266 GLN A N 1
ATOM 2080 C CA . GLN A 1 266 ? 18.565 -3.479 -12.479 1.00 96.00 266 GLN A CA 1
ATOM 2081 C C . GLN A 1 266 ? 17.294 -4.333 -12.381 1.00 96.00 266 GLN A C 1
ATOM 2083 O O . GLN A 1 266 ? 16.638 -4.319 -11.339 1.00 96.00 266 GLN A O 1
ATOM 2088 N N . GLN A 1 267 ? 16.957 -5.112 -13.412 1.00 94.94 267 GLN A N 1
ATOM 2089 C CA . GLN A 1 267 ? 15.822 -6.042 -13.393 1.00 94.94 267 GLN A CA 1
ATOM 2090 C C . GLN A 1 267 ? 15.960 -7.061 -12.256 1.00 94.94 267 GLN A C 1
ATOM 2092 O O . GLN A 1 267 ? 15.002 -7.258 -11.507 1.00 94.94 267 GLN A O 1
ATOM 2097 N N . ALA A 1 268 ? 17.143 -7.657 -12.077 1.00 94.50 268 ALA A N 1
ATOM 2098 C CA . ALA A 1 268 ? 17.402 -8.597 -10.988 1.00 94.50 268 ALA A CA 1
ATOM 2099 C C . ALA A 1 268 ? 17.207 -7.942 -9.608 1.00 94.50 268 ALA A C 1
ATOM 2101 O O . ALA A 1 268 ? 16.546 -8.513 -8.738 1.00 94.50 268 ALA A O 1
ATOM 2102 N N . ALA A 1 269 ? 17.700 -6.712 -9.427 1.00 94.50 269 ALA A N 1
ATOM 2103 C CA . ALA A 1 269 ? 17.524 -5.959 -8.187 1.00 94.50 269 ALA A CA 1
ATOM 2104 C C . ALA A 1 269 ? 16.046 -5.627 -7.903 1.00 94.50 269 ALA A C 1
ATOM 2106 O O . ALA A 1 269 ? 15.570 -5.802 -6.778 1.00 94.50 269 ALA A O 1
ATOM 2107 N N . TYR A 1 270 ? 15.286 -5.188 -8.913 1.00 93.00 270 TYR A N 1
ATOM 2108 C CA . TYR A 1 270 ? 13.849 -4.935 -8.756 1.00 93.00 270 TYR A CA 1
ATOM 2109 C C . TYR A 1 270 ? 13.067 -6.219 -8.489 1.00 93.00 270 TYR A C 1
ATOM 2111 O O . TYR A 1 270 ? 12.156 -6.208 -7.666 1.00 93.00 270 TYR A O 1
ATOM 2119 N N . GLN A 1 271 ? 13.434 -7.334 -9.119 1.00 93.12 271 GLN A N 1
ATOM 2120 C CA . GLN A 1 271 ? 12.796 -8.624 -8.878 1.00 93.12 271 GLN A CA 1
ATOM 2121 C C . GLN A 1 271 ? 13.001 -9.103 -7.435 1.00 93.12 271 GLN A C 1
ATOM 2123 O O . GLN A 1 271 ? 12.038 -9.538 -6.801 1.00 93.12 271 GLN A O 1
ATOM 2128 N N . GLN A 1 272 ? 14.216 -8.971 -6.892 1.00 94.69 272 GLN A N 1
ATOM 2129 C CA . GLN A 1 272 ? 14.495 -9.263 -5.481 1.00 94.69 272 GLN A CA 1
ATOM 2130 C C . GLN A 1 272 ? 13.671 -8.361 -4.556 1.00 94.69 272 GLN A C 1
ATOM 2132 O O . GLN A 1 272 ? 12.990 -8.848 -3.657 1.00 94.69 272 GLN A O 1
ATOM 2137 N N . ARG A 1 273 ? 13.639 -7.054 -4.834 1.00 94.44 273 ARG A N 1
ATOM 2138 C CA . ARG A 1 273 ? 12.865 -6.092 -4.042 1.00 94.44 273 ARG A CA 1
ATOM 2139 C C . ARG A 1 273 ? 11.360 -6.376 -4.061 1.00 94.44 273 ARG A C 1
ATOM 2141 O O . ARG A 1 273 ? 10.702 -6.237 -3.035 1.00 94.44 273 ARG A O 1
ATOM 2148 N N . VAL A 1 274 ? 10.804 -6.774 -5.205 1.00 94.81 274 VAL A N 1
ATOM 2149 C CA . VAL A 1 274 ? 9.392 -7.176 -5.316 1.00 94.81 274 VAL A CA 1
ATOM 2150 C C . VAL A 1 274 ? 9.120 -8.426 -4.481 1.00 94.81 274 VAL A C 1
ATOM 2152 O O . VAL A 1 274 ? 8.106 -8.473 -3.788 1.00 94.81 274 VAL A O 1
ATOM 2155 N N . ALA A 1 275 ? 10.018 -9.415 -4.498 1.00 95.75 275 ALA A N 1
ATOM 2156 C CA . ALA A 1 275 ? 9.883 -10.608 -3.663 1.00 95.75 275 ALA A CA 1
ATOM 2157 C C . ALA A 1 275 ? 9.876 -10.254 -2.164 1.00 95.75 275 ALA A C 1
ATOM 2159 O O . ALA A 1 275 ? 8.977 -10.674 -1.440 1.00 95.75 275 ALA A O 1
ATOM 2160 N N . GLU A 1 276 ? 10.796 -9.396 -1.716 1.00 96.81 276 GLU A N 1
ATOM 2161 C CA . GLU A 1 276 ? 10.846 -8.928 -0.325 1.00 96.81 276 GLU A CA 1
ATOM 2162 C C . GLU A 1 276 ? 9.576 -8.175 0.097 1.00 96.81 276 GLU A C 1
ATOM 2164 O O . GLU A 1 276 ? 9.040 -8.402 1.185 1.00 96.81 276 GLU A O 1
ATOM 2169 N N . LEU A 1 277 ? 9.078 -7.272 -0.753 1.00 96.62 277 LEU A N 1
ATOM 2170 C CA . LEU A 1 277 ? 7.850 -6.526 -0.480 1.00 96.62 277 LEU A CA 1
ATOM 2171 C C . LEU A 1 277 ? 6.626 -7.453 -0.441 1.00 96.62 277 LEU A C 1
ATOM 2173 O O . LEU A 1 277 ? 5.767 -7.286 0.426 1.00 96.62 277 LEU A O 1
ATOM 2177 N N . ASN A 1 278 ? 6.564 -8.456 -1.320 1.00 97.12 278 ASN A N 1
ATOM 2178 C CA . ASN A 1 278 ? 5.505 -9.468 -1.316 1.00 97.12 278 ASN A CA 1
ATOM 2179 C C . ASN A 1 278 ? 5.525 -10.326 -0.048 1.00 97.12 278 ASN A C 1
ATOM 2181 O O . ASN A 1 278 ? 4.466 -10.597 0.524 1.00 97.12 278 ASN A O 1
ATOM 2185 N N . ASP A 1 279 ? 6.704 -10.711 0.438 1.00 97.88 279 ASP A N 1
ATOM 2186 C CA . ASP A 1 279 ? 6.838 -11.430 1.705 1.00 97.88 279 ASP A CA 1
ATOM 2187 C C . ASP A 1 279 ? 6.338 -10.582 2.880 1.00 97.88 279 ASP A C 1
ATOM 2189 O O . ASP A 1 279 ? 5.603 -11.070 3.745 1.00 97.88 279 ASP A O 1
ATOM 2193 N N . GLN A 1 280 ? 6.684 -9.291 2.905 1.00 97.62 280 GLN A N 1
ATOM 2194 C CA . GLN A 1 280 ? 6.186 -8.357 3.918 1.00 97.62 280 GLN A CA 1
ATOM 2195 C C . GLN A 1 280 ? 4.662 -8.204 3.850 1.00 97.62 280 GLN A C 1
ATOM 2197 O O . GLN A 1 280 ? 3.995 -8.287 4.885 1.00 97.62 280 GLN A O 1
ATOM 2202 N N . ALA A 1 281 ? 4.106 -8.035 2.648 1.00 96.81 281 ALA A N 1
ATOM 2203 C CA . ALA A 1 281 ? 2.667 -7.932 2.431 1.00 96.81 281 ALA A CA 1
ATOM 2204 C C . ALA A 1 281 ? 1.939 -9.209 2.873 1.00 96.81 281 ALA A C 1
ATOM 2206 O O . ALA A 1 281 ? 0.924 -9.134 3.560 1.00 96.81 281 ALA A O 1
ATOM 2207 N N . THR A 1 282 ? 2.488 -10.388 2.572 1.00 97.69 282 THR A N 1
ATOM 2208 C CA . THR A 1 282 ? 1.913 -11.683 2.971 1.00 97.69 282 THR A CA 1
ATOM 2209 C C . THR A 1 282 ? 1.873 -11.839 4.491 1.00 97.69 282 THR A C 1
ATOM 2211 O O . THR A 1 282 ? 0.844 -12.218 5.052 1.00 97.69 282 THR A O 1
ATOM 2214 N N . ARG A 1 283 ? 2.956 -11.470 5.188 1.00 97.25 283 ARG A N 1
ATOM 2215 C CA . ARG A 1 283 ? 2.992 -11.469 6.662 1.00 97.25 283 ARG A CA 1
ATOM 2216 C C . ARG A 1 283 ? 1.968 -10.500 7.258 1.00 97.25 283 ARG A C 1
ATOM 2218 O O . ARG A 1 283 ? 1.318 -10.830 8.248 1.00 97.25 283 ARG A O 1
ATOM 2225 N N . LEU A 1 284 ? 1.812 -9.316 6.662 1.00 96.88 284 LEU A N 1
ATOM 2226 C CA . LEU A 1 284 ? 0.825 -8.323 7.096 1.00 96.88 284 LEU A CA 1
ATOM 2227 C C . LEU A 1 284 ? -0.612 -8.789 6.864 1.00 96.88 284 LEU A C 1
ATOM 2229 O O . LEU A 1 284 ? -1.420 -8.660 7.779 1.00 96.88 284 LEU A O 1
ATOM 2233 N N . ARG A 1 285 ? -0.917 -9.395 5.710 1.00 97.06 285 ARG A N 1
ATOM 2234 C CA . ARG A 1 285 ? -2.228 -10.006 5.431 1.00 97.06 285 ARG A CA 1
ATOM 2235 C C . ARG A 1 285 ? -2.581 -11.067 6.471 1.00 97.06 285 ARG A C 1
ATOM 2237 O O . ARG A 1 285 ? -3.656 -10.997 7.055 1.00 97.06 285 ARG A O 1
ATOM 2244 N N . GLY A 1 286 ? -1.641 -11.954 6.805 1.00 97.62 286 GLY A N 1
ATOM 2245 C CA . GLY A 1 286 ? -1.846 -12.940 7.872 1.00 97.62 286 GLY A CA 1
ATOM 2246 C C . GLY A 1 286 ? -2.115 -12.304 9.245 1.00 97.62 286 GLY A C 1
ATOM 2247 O O . GLY A 1 286 ? -2.979 -12.767 9.988 1.00 97.62 286 GLY A O 1
ATOM 2248 N N . ARG A 1 287 ? -1.429 -11.201 9.588 1.00 97.06 287 ARG A N 1
ATOM 2249 C CA . ARG A 1 287 ? -1.712 -10.450 10.826 1.00 97.06 287 ARG A CA 1
ATOM 2250 C C . ARG A 1 287 ? -3.097 -9.797 10.800 1.00 97.06 287 ARG A C 1
ATOM 2252 O O . ARG A 1 287 ? -3.793 -9.854 11.809 1.00 97.06 287 ARG A O 1
ATOM 2259 N N . ILE A 1 288 ? -3.489 -9.191 9.681 1.00 97.38 288 ILE A N 1
ATOM 2260 C CA . ILE A 1 288 ? -4.813 -8.580 9.485 1.00 97.38 288 ILE A CA 1
ATOM 2261 C C . ILE A 1 288 ? -5.909 -9.630 9.671 1.00 97.38 288 ILE A C 1
ATOM 2263 O O . ILE A 1 288 ? -6.849 -9.405 10.428 1.00 97.38 288 ILE A O 1
ATOM 2267 N N . GLU A 1 289 ? -5.768 -10.803 9.054 1.00 97.50 289 GLU A N 1
ATOM 2268 C CA . GLU A 1 289 ? -6.712 -11.913 9.217 1.00 97.50 289 GLU A CA 1
ATOM 2269 C C . GLU A 1 289 ? -6.805 -12.379 10.675 1.00 97.50 289 GLU A C 1
ATOM 2271 O O . GLU A 1 289 ? -7.904 -12.571 11.198 1.00 97.50 289 GLU A O 1
ATOM 2276 N N . ALA A 1 290 ? -5.669 -12.493 11.371 1.00 97.25 290 ALA A N 1
ATOM 2277 C CA . ALA A 1 290 ? -5.651 -12.836 12.789 1.00 97.25 290 ALA A CA 1
ATOM 2278 C C . ALA A 1 290 ? -6.354 -11.777 13.660 1.00 97.25 290 ALA A C 1
ATOM 2280 O O . ALA A 1 290 ? -7.106 -12.135 14.569 1.00 97.25 290 ALA A O 1
ATOM 2281 N N . LEU A 1 291 ? -6.149 -10.485 13.379 1.00 95.31 291 LEU A N 1
ATOM 2282 C CA . LEU A 1 291 ? -6.815 -9.382 14.081 1.00 95.31 291 LEU A CA 1
ATOM 2283 C C . LEU A 1 291 ? -8.324 -9.359 13.808 1.00 95.31 291 LEU A C 1
ATOM 2285 O O . LEU A 1 291 ? -9.103 -9.207 14.748 1.00 95.31 291 LEU A O 1
ATOM 2289 N N . ARG A 1 292 ? -8.745 -9.584 12.558 1.00 95.44 292 ARG A N 1
ATOM 2290 C CA . ARG A 1 292 ? -10.164 -9.708 12.184 1.00 95.44 292 ARG A CA 1
ATOM 2291 C C . ARG A 1 292 ? -10.835 -10.860 12.925 1.00 95.44 292 ARG A C 1
ATOM 2293 O O . ARG A 1 292 ? -11.876 -10.662 13.540 1.00 95.44 292 ARG A O 1
ATOM 2300 N N . LYS A 1 293 ? -10.193 -12.032 12.964 1.00 97.25 293 LYS A N 1
ATOM 2301 C CA . LYS A 1 293 ? -10.688 -13.185 13.728 1.00 97.25 293 LYS A CA 1
ATOM 2302 C C . LYS A 1 293 ? -10.734 -12.906 15.232 1.00 97.25 293 LYS A C 1
ATOM 2304 O O . LYS A 1 293 ? -11.658 -13.341 15.911 1.00 97.25 2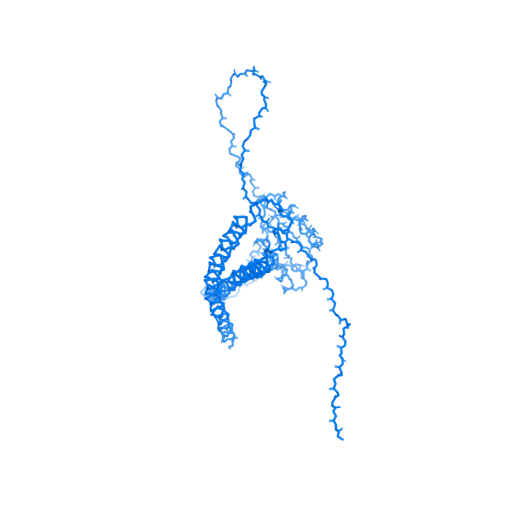93 LYS A O 1
ATOM 2309 N N . LYS A 1 294 ? -9.751 -12.179 15.777 1.00 95.81 294 LYS A N 1
ATOM 2310 C CA . LYS A 1 294 ? -9.763 -11.771 17.189 1.00 95.81 294 LYS A CA 1
ATOM 2311 C C . LYS A 1 294 ? -10.948 -10.850 17.493 1.00 95.81 294 LYS A C 1
ATOM 2313 O O . LYS A 1 294 ? -11.589 -11.045 18.519 1.00 95.81 294 LYS A O 1
ATOM 2318 N N . LEU A 1 295 ? -11.246 -9.887 16.620 1.00 93.50 295 LEU A N 1
ATOM 2319 C CA . LEU A 1 295 ? -12.422 -9.023 16.757 1.00 93.50 295 LEU A CA 1
ATOM 2320 C C . LEU A 1 295 ? -13.717 -9.836 16.714 1.00 93.50 295 LEU A C 1
ATOM 2322 O O . LEU A 1 295 ? -14.523 -9.715 17.623 1.00 93.50 295 LEU A O 1
ATOM 2326 N N . GLU A 1 296 ? -13.866 -10.744 15.751 1.00 94.44 296 GLU A N 1
ATOM 2327 C CA . GLU A 1 296 ? -15.035 -11.630 15.669 1.00 94.44 296 GLU A CA 1
ATOM 2328 C C . GLU A 1 296 ? -15.227 -12.468 16.949 1.00 94.44 296 GLU A C 1
ATOM 2330 O O . GLU A 1 296 ? -16.339 -12.624 17.449 1.00 94.44 296 GLU A O 1
ATOM 2335 N N . LEU A 1 297 ? -14.137 -12.970 17.539 1.00 94.06 297 LEU A N 1
ATOM 2336 C CA . LEU A 1 297 ? -14.188 -13.695 18.812 1.00 94.06 297 LEU A CA 1
ATOM 2337 C C . LEU A 1 297 ? -14.574 -12.804 19.999 1.00 94.06 297 LEU A C 1
ATOM 2339 O O . LEU A 1 297 ? -15.256 -13.281 20.908 1.00 94.06 297 LEU A O 1
ATOM 2343 N N . LEU A 1 298 ? -14.130 -11.543 20.021 1.00 91.31 298 LEU A N 1
ATOM 2344 C CA . LEU A 1 298 ? -14.539 -10.577 21.044 1.00 91.31 298 LEU A CA 1
ATOM 2345 C C . LEU A 1 298 ? -16.035 -10.256 20.924 1.00 91.31 298 LEU A C 1
ATOM 2347 O O . LEU A 1 298 ? -16.709 -10.203 21.950 1.00 91.31 298 LEU A O 1
ATOM 2351 N N . ASP A 1 299 ? -16.551 -10.149 19.700 1.00 88.75 299 ASP A N 1
ATOM 2352 C CA . ASP A 1 299 ? -17.967 -9.892 19.400 1.00 88.75 299 ASP A CA 1
ATOM 2353 C C . ASP A 1 299 ? -18.849 -11.066 19.847 1.00 88.75 299 ASP A C 1
ATOM 2355 O O . ASP A 1 299 ? -19.826 -10.903 20.576 1.00 88.75 299 ASP A O 1
ATOM 2359 N N . LEU A 1 300 ? -18.438 -12.295 19.526 1.00 90.19 300 LEU A N 1
ATOM 2360 C CA . LEU A 1 300 ? -19.128 -13.502 19.990 1.00 90.19 300 LEU A CA 1
ATOM 2361 C C . LEU A 1 300 ? -19.104 -13.653 21.516 1.00 90.19 300 LEU A C 1
ATOM 2363 O O . LEU A 1 300 ? -19.983 -14.302 22.089 1.00 90.19 300 LEU A O 1
ATOM 2367 N N . LYS A 1 301 ? -18.071 -13.126 22.184 1.00 86.31 301 LYS A N 1
ATOM 2368 C CA . LYS A 1 301 ? -17.966 -13.167 23.643 1.00 86.31 301 LYS A CA 1
ATOM 2369 C C . LYS A 1 301 ? -18.876 -12.129 24.295 1.00 86.31 301 LYS A C 1
ATOM 2371 O O . LYS A 1 301 ? -19.532 -12.485 25.272 1.00 86.31 301 LYS A O 1
ATOM 2376 N N . SER A 1 302 ? -18.965 -10.912 23.749 1.00 79.50 302 SER A N 1
ATOM 2377 C CA . SER A 1 302 ? -19.922 -9.912 24.239 1.00 79.50 302 SER A CA 1
ATOM 2378 C C . SER A 1 302 ? -21.359 -10.421 24.139 1.00 79.50 302 SER A C 1
ATOM 2380 O O . SER A 1 302 ? -22.075 -10.385 25.134 1.00 79.50 302 SER A O 1
ATOM 2382 N N . ASP A 1 303 ? -21.733 -11.034 23.013 1.00 79.44 303 ASP A N 1
ATOM 2383 C CA . ASP A 1 303 ? -23.100 -11.525 22.782 1.00 79.44 303 ASP A CA 1
ATOM 2384 C C . ASP A 1 303 ? -23.512 -12.668 23.726 1.00 79.44 303 ASP A C 1
ATOM 2386 O O . ASP A 1 303 ? -24.697 -12.884 23.986 1.00 79.44 303 ASP A O 1
ATOM 2390 N N . LYS A 1 304 ? -22.541 -13.449 24.216 1.00 77.75 304 LYS A N 1
ATOM 2391 C CA . LYS A 1 304 ? -22.776 -14.539 25.176 1.00 77.75 304 LYS A CA 1
ATOM 2392 C C . LYS A 1 304 ? -22.889 -14.061 26.615 1.00 77.75 304 LYS A C 1
ATOM 2394 O O . LYS A 1 304 ? -23.480 -14.767 27.416 1.00 77.75 304 LYS A O 1
ATOM 2399 N N . GLU A 1 305 ? -22.273 -12.933 26.951 1.00 66.25 305 GLU A N 1
ATOM 2400 C CA . GLU A 1 305 ? -22.300 -12.373 28.306 1.00 66.25 305 GLU A CA 1
ATOM 2401 C C . GLU A 1 305 ? -23.478 -11.402 28.505 1.00 66.25 305 GLU A C 1
ATOM 2403 O O . GLU A 1 305 ? -23.781 -11.056 29.643 1.00 66.25 305 GLU A O 1
ATOM 2408 N N . GLU A 1 306 ? -24.149 -10.990 27.423 1.00 59.94 306 GLU A N 1
ATOM 2409 C CA . GLU A 1 306 ? -25.407 -10.227 27.445 1.00 59.94 306 GLU A CA 1
ATOM 2410 C C . GLU A 1 306 ? -26.678 -11.107 27.491 1.00 59.94 306 GLU A C 1
ATOM 2412 O O . GLU A 1 306 ? -27.773 -10.578 27.690 1.00 59.94 306 GLU A O 1
ATOM 2417 N N . LYS A 1 307 ? -26.551 -12.432 27.322 1.00 49.88 307 LYS A N 1
ATOM 2418 C CA . LYS A 1 307 ? -27.646 -13.420 27.419 1.00 49.88 307 LYS A CA 1
ATOM 2419 C C . LYS A 1 307 ? -27.620 -14.172 28.743 1.00 49.88 307 LYS A C 1
ATOM 2421 O O . LYS A 1 307 ? -28.728 -14.462 29.243 1.00 49.88 307 LYS A O 1
#

Sequence (307 aa):
MTRNLTQEPDSMRVIQSILVVMIIAAFGFAISSVGQVPAKQGSPARPRQTPAQQPSSEKRYIVQVESSFNTAVKANELTRKLRLTYPNAYVQSPGGDETLYRVFVGPFNNREDARQVANELTGQGFAGVMILPWSSTSRKPASDQVEKVEPAQTQEPDDAMRRTLSSLSTQIGALADELKMMRRETERNSTMLELLISEERLAKLEDKIQDAIDRKAQLDAREQEIGRRSRNIQGELVLRGGLRRDEAEAAIRADLQRSLEDVHTQQAAYQQRVAELNDQATRLRGRIEALRKKLELLDLKSDKEEK

Radius of gyration: 37.94 Å; chains: 1; bounding box: 82×79×110 Å

Secondary structure (DSSP, 8-state):
--------------------------------------------------------S---EEEEEEEEESSHHHHHHHHHHHHTT-TTEEEEPP-TT--SEEEEEEEESSHHHHHHHHHHHHHTT--S-EEEE-----------------------HHHHHHHHHHHHHHHHHHHHHHHHHHHHHHHHHHHHHHHHHHHHHHHHHHHHHHHHHHHHHHHHHHHHHHHHHHHTHHHHHHHT--S-HHHHHHHHHHHHHHHHHHHHHHHHHHHHHHHHHHHHHHHHHHHHHHHHHHHHHHHHHHHHH--

pLDDT: mean 70.79, std 23.83, range [25.97, 97.88]